Protein 7ZTY (pdb70)

Organism: Chaetomium thermophilum (strain DSM 1495 / CBS 144.50 / IMI 039719) (NCBI:txid759272)

Structure (mmCIF, N/CA/C/O backbone):
data_7ZTY
#
_entry.id   7ZTY
#
_cell.length_a   64.700
_cell.length_b   102.750
_cell.length_c   59.560
_cell.angle_alpha   90.00
_cell.angle_beta   90.00
_cell.angle_gamma   90.00
#
_symmetry.space_group_name_H-M   'P 21 21 2'
#
loop_
_entity.id
_entity.type
_entity.pdbx_description
1 polymer 'CNH domain-containing protein'
2 water water
#
loop_
_atom_site.group_PDB
_atom_site.id
_atom_site.type_symbol
_atom_site.label_atom_id
_atom_site.label_alt_id
_atom_site.label_comp_id
_atom_site.label_asym_id
_atom_site.label_entity_id
_atom_site.label_seq_id
_atom_site.pdbx_PDB_ins_code
_atom_site.Cartn_x
_atom_site.Cartn_y
_atom_site.Cartn_z
_atom_site.occupancy
_atom_site.B_iso_or_equiv
_atom_site.auth_seq_id
_atom_site.auth_comp_id
_atom_site.auth_asym_id
_atom_site.auth_atom_id
_atom_site.pdbx_PDB_model_num
ATOM 9 N N . LEU A 1 4 ? 22.369 54.882 24.623 1.00 61.86 2 LEU A N 1
ATOM 10 C CA . LEU A 1 4 ? 20.921 54.925 24.754 1.00 53.21 2 LEU A CA 1
ATOM 11 C C . LEU A 1 4 ? 20.420 53.561 25.202 1.00 44.43 2 LEU A C 1
ATOM 12 O O . LEU A 1 4 ? 20.948 52.532 24.776 1.00 49.28 2 LEU A O 1
ATOM 17 N N . SER A 1 5 ? 19.402 53.563 26.063 1.00 47.16 3 SER A N 1
ATOM 18 C CA . SER A 1 5 ? 18.739 52.334 26.495 1.00 41.96 3 SER A CA 1
ATOM 19 C C . SER A 1 5 ? 17.464 52.174 25.672 1.00 39.99 3 SER A C 1
ATOM 20 O O . SER A 1 5 ? 16.359 52.495 26.108 1.00 41.98 3 SER A O 1
ATOM 23 N N . ALA A 1 6 ? 17.635 51.668 24.449 1.00 49.39 4 ALA A N 1
ATOM 24 C CA . ALA A 1 6 ? 16.499 51.507 23.548 1.00 42.12 4 ALA A CA 1
ATOM 25 C C . ALA A 1 6 ? 15.638 50.310 23.935 1.00 40.94 4 ALA A C 1
ATOM 26 O O . ALA A 1 6 ? 14.406 50.384 23.876 1.00 37.88 4 ALA A O 1
ATOM 28 N N . PHE A 1 7 ? 16.263 49.203 24.331 1.00 39.89 5 PHE A N 1
ATOM 29 C CA . PHE A 1 7 ? 15.545 47.998 24.717 1.00 46.28 5 PHE A CA 1
ATOM 30 C C . PHE A 1 7 ? 16.100 47.465 26.030 1.00 50.17 5 PHE A C 1
ATOM 31 O O . PHE A 1 7 ? 17.285 47.626 26.334 1.00 50.81 5 PHE A O 1
ATOM 39 N N . THR A 1 8 ? 15.227 46.826 26.804 1.00 37.74 6 THR A N 1
ATOM 40 C CA . THR A 1 8 ? 15.607 46.142 28.032 1.00 45.83 6 THR A CA 1
ATOM 41 C C . THR A 1 8 ? 15.474 44.641 27.822 1.00 57.22 6 THR A C 1
ATOM 42 O O . THR A 1 8 ? 14.451 44.168 27.314 1.00 53.51 6 THR A O 1
ATOM 46 N N . ALA A 1 9 ? 16.505 43.897 28.212 1.00 48.74 7 ALA A N 1
ATOM 47 C CA . ALA A 1 9 ? 16.557 42.455 28.010 1.00 45.14 7 ALA A CA 1
ATOM 48 C C . ALA A 1 9 ? 16.246 41.744 29.321 1.00 52.48 7 ALA A C 1
ATOM 49 O O . ALA A 1 9 ? 16.928 41.968 30.329 1.00 61.56 7 ALA A O 1
ATOM 51 N N . ARG A 1 10 ? 15.219 40.894 29.308 1.00 43.24 8 ARG A N 1
ATOM 52 C CA . ARG A 1 10 ? 14.917 40.035 30.440 1.00 56.85 8 ARG A CA 1
ATOM 53 C C . ARG A 1 10 ? 14.673 38.624 29.926 1.00 58.91 8 ARG A C 1
ATOM 54 O O . ARG A 1 10 ? 13.974 38.441 28.914 1.00 57.78 8 ARG A O 1
ATOM 62 N N . PRO A 1 11 ? 15.247 37.602 30.565 1.00 52.50 9 PRO A N 1
ATOM 63 C CA . PRO A 1 11 ? 15.037 36.225 30.100 1.00 55.60 9 PRO A CA 1
ATOM 64 C C . PRO A 1 11 ? 13.664 35.715 30.519 1.00 50.81 9 PRO A C 1
ATOM 65 O O . PRO A 1 11 ? 13.257 35.865 31.673 1.00 44.43 9 PRO A O 1
ATOM 69 N N . ILE A 1 12 ? 12.946 35.121 29.568 1.00 48.63 10 ILE A N 1
ATOM 70 C CA . ILE A 1 12 ? 11.644 34.533 29.849 1.00 51.24 10 ILE A CA 1
ATOM 71 C C . ILE A 1 12 ? 11.661 33.011 29.785 1.00 52.19 10 ILE A C 1
ATOM 72 O O . ILE A 1 12 ? 10.777 32.375 30.381 1.00 43.80 10 ILE A O 1
ATOM 77 N N . ILE A 1 13 ? 12.624 32.410 29.089 1.00 56.22 11 ILE A N 1
ATOM 78 C CA . ILE A 1 13 ? 12.760 30.963 28.994 1.00 59.64 11 ILE A CA 1
ATOM 79 C C . ILE A 1 13 ? 14.225 30.616 29.206 1.00 52.81 11 ILE A C 1
ATOM 80 O O . ILE A 1 13 ? 15.105 31.225 28.589 1.00 55.43 11 ILE A O 1
ATOM 85 N N . GLU A 1 14 ? 14.486 29.651 30.082 1.00 63.74 12 GLU A N 1
ATOM 86 C CA . GLU A 1 14 ? 15.847 29.225 30.384 1.00 60.51 12 GLU A CA 1
ATOM 87 C C . GLU A 1 14 ? 15.884 27.709 30.471 1.00 55.93 12 GLU A C 1
ATOM 88 O O . GLU A 1 14 ? 15.187 27.117 31.300 1.00 51.67 12 GLU A O 1
ATOM 94 N N . LEU A 1 15 ? 16.688 27.087 29.618 1.00 63.64 13 LEU A N 1
ATOM 95 C CA . LEU A 1 15 ? 17.026 25.684 29.781 1.00 56.62 13 LEU A CA 1
ATOM 96 C C . LEU A 1 15 ? 18.233 25.558 30.704 1.00 50.35 13 LEU A C 1
ATOM 97 O O . LEU A 1 15 ? 18.996 26.506 30.904 1.00 59.79 13 LEU A O 1
ATOM 102 N N . LYS A 1 16 ? 18.390 24.389 31.268 1.00 56.83 14 LYS A N 1
ATOM 103 C CA . LYS A 1 16 ? 19.495 24.237 32.197 1.00 67.11 14 LYS A CA 1
ATOM 104 C C . LYS A 1 16 ? 20.737 23.725 31.472 1.00 70.71 14 LYS A C 1
ATOM 105 O O . LYS A 1 16 ? 20.625 23.072 30.431 1.00 60.68 14 LYS A O 1
ATOM 111 N N . PRO A 1 17 ? 21.934 24.026 31.992 1.00 71.68 15 PRO A N 1
ATOM 112 C CA . PRO A 1 17 ? 23.162 23.737 31.226 1.00 66.81 15 PRO A CA 1
ATOM 113 C C . PRO A 1 17 ? 23.308 22.289 30.788 1.00 69.06 15 PRO A C 1
ATOM 114 O O . PRO A 1 17 ? 23.778 22.030 29.673 1.00 60.23 15 PRO A O 1
ATOM 118 N N . ARG A 1 18 ? 22.916 21.338 31.629 1.00 74.20 16 ARG A N 1
ATOM 119 C CA . ARG A 1 18 ? 23.087 19.924 31.333 1.00 72.22 16 ARG A CA 1
ATOM 120 C C . ARG A 1 18 ? 21.830 19.276 30.775 1.00 78.87 16 ARG A C 1
ATOM 121 O O . ARG A 1 18 ? 21.844 18.074 30.489 1.00 94.16 16 ARG A O 1
ATOM 129 N N . ASP A 1 19 ? 20.747 20.036 30.623 1.00 83.02 17 ASP A N 1
ATOM 130 C CA . ASP A 1 19 ? 19.570 19.538 29.926 1.00 77.68 17 ASP A CA 1
ATOM 131 C C . ASP A 1 19 ? 19.960 19.079 28.529 1.00 76.82 17 ASP A C 1
ATOM 132 O O . ASP A 1 19 ? 20.606 19.814 27.777 1.00 77.53 17 ASP A O 1
ATOM 137 N N . LYS A 1 20 ? 19.569 17.851 28.187 1.00 69.59 18 LYS A N 1
ATOM 138 C CA . LYS A 1 20 ? 19.927 17.289 26.891 1.00 70.17 18 LYS A CA 1
ATOM 139 C C . LYS A 1 20 ? 19.313 18.061 25.727 1.00 68.34 18 LYS A C 1
ATOM 140 O O . LYS A 1 20 ? 19.792 17.934 24.595 1.00 70.40 18 LYS A O 1
ATOM 146 N N . SER A 1 21 ? 18.280 18.864 25.977 1.00 69.13 19 SER A N 1
ATOM 147 C CA . SER A 1 21 ? 17.565 19.554 24.911 1.00 68.79 19 SER A CA 1
ATOM 148 C C . SER A 1 21 ? 18.158 20.934 24.653 1.00 64.48 19 SER A C 1
ATOM 149 O O . SER A 1 21 ? 18.599 21.626 25.573 1.00 57.41 19 SER A O 1
ATOM 152 N N . ARG A 1 22 ? 18.173 21.326 23.381 1.00 64.00 20 ARG A N 1
ATOM 153 C CA . ARG A 1 22 ? 18.624 22.651 22.995 1.00 60.44 20 ARG A CA 1
ATOM 154 C C . ARG A 1 22 ? 17.530 23.315 22.175 1.00 48.44 20 ARG A C 1
ATOM 155 O O . ARG A 1 22 ? 16.722 22.639 21.534 1.00 49.03 20 ARG A O 1
ATOM 163 N N . ILE A 1 23 ? 17.511 24.647 22.201 1.00 60.54 21 ILE A N 1
ATOM 164 C CA . ILE A 1 23 ? 16.568 25.410 21.386 1.00 53.18 21 ILE A CA 1
ATOM 165 C C . ILE A 1 23 ? 17.125 25.570 19.978 1.00 43.85 21 ILE A C 1
ATOM 166 O O . ILE A 1 23 ? 18.310 25.870 19.792 1.00 52.89 21 ILE A O 1
ATOM 171 N N . GLU A 1 24 ? 16.266 25.361 18.979 1.00 49.91 22 GLU A N 1
ATOM 172 C CA . GLU A 1 24 ? 16.604 25.593 17.581 1.00 50.67 22 GLU A CA 1
ATOM 173 C C . GLU A 1 24 ? 15.857 26.769 16.975 1.00 43.63 22 GLU A C 1
ATOM 174 O O . GLU A 1 24 ? 16.419 27.474 16.134 1.00 56.36 22 GLU A O 1
ATOM 180 N N . CYS A 1 25 ? 14.617 27.002 17.397 1.00 55.17 23 CYS A N 1
ATOM 181 C CA . CYS A 1 25 ? 13.819 28.119 16.913 1.00 58.64 23 CYS A CA 1
ATOM 182 C C . CYS A 1 25 ? 12.639 28.311 17.853 1.00 50.77 23 CYS A C 1
ATOM 183 O O . CYS A 1 25 ? 12.212 27.380 18.540 1.00 50.34 23 CYS A O 1
ATOM 186 N N . ILE A 1 26 ? 12.116 29.537 17.874 1.00 45.89 24 ILE A N 1
ATOM 187 C CA . ILE A 1 26 ? 10.944 29.869 18.671 1.00 48.08 24 ILE A CA 1
ATOM 188 C C . ILE A 1 26 ? 9.932 30.590 17.791 1.00 53.09 24 ILE A C 1
ATOM 189 O O . ILE A 1 26 ? 10.229 31.014 16.674 1.00 57.79 24 ILE A O 1
ATOM 194 N N . LEU A 1 27 ? 8.722 30.730 18.323 1.00 55.37 25 LEU A N 1
ATOM 195 C CA . LEU A 1 27 ? 7.675 31.505 17.669 1.00 53.26 25 LEU A CA 1
ATOM 196 C C . LEU A 1 27 ? 6.799 32.124 18.743 1.00 51.29 25 LEU A C 1
ATOM 197 O O . LEU A 1 27 ? 6.266 31.409 19.596 1.00 55.34 25 LEU A O 1
ATOM 202 N N . ALA A 1 28 ? 6.646 33.442 18.698 1.00 59.30 26 ALA A N 1
ATOM 203 C CA . ALA A 1 28 ? 5.855 34.179 19.673 1.00 60.05 26 ALA A CA 1
ATOM 204 C C . ALA A 1 28 ? 4.637 34.773 18.978 1.00 52.58 26 ALA A C 1
ATOM 205 O O . ALA A 1 28 ? 4.778 35.561 18.036 1.00 54.77 26 ALA A O 1
ATOM 207 N N . TYR A 1 29 ? 3.449 34.387 19.437 1.00 46.92 27 TYR A N 1
ATOM 208 C CA . TYR A 1 29 ? 2.200 34.984 18.981 1.00 56.83 27 TYR A CA 1
ATOM 209 C C . TYR A 1 29 ? 1.341 35.267 20.204 1.00 57.93 27 TYR A C 1
ATOM 210 O O . TYR A 1 29 ? 1.015 34.349 20.965 1.00 60.38 27 TYR A O 1
ATOM 219 N N . GLY A 1 30 ? 1.013 36.540 20.413 1.00 55.11 28 GLY A N 1
ATOM 220 C CA . GLY A 1 30 ? 0.201 36.949 21.542 1.00 48.81 28 GLY A CA 1
ATOM 221 C C . GLY A 1 30 ? 0.735 36.513 22.892 1.00 44.55 28 GLY A C 1
ATOM 222 O O . GLY A 1 30 ? 1.866 36.844 23.262 1.00 47.17 28 GLY A O 1
ATOM 223 N N . ASP A 1 31 ? -0.076 35.759 23.637 1.00 45.27 29 ASP A N 1
ATOM 224 C CA . ASP A 1 31 ? 0.328 35.312 24.965 1.00 50.43 29 ASP A CA 1
ATOM 225 C C . ASP A 1 31 ? 1.376 34.210 24.918 1.00 57.19 29 ASP A C 1
ATOM 226 O O . ASP A 1 31 ? 2.040 33.962 25.930 1.00 49.29 29 ASP A O 1
ATOM 231 N N . ARG A 1 32 ? 1.547 33.553 23.776 1.00 49.91 30 ARG A N 1
ATOM 232 C CA . ARG A 1 32 ? 2.221 32.266 23.715 1.00 55.13 30 ARG A CA 1
ATOM 233 C C . ARG A 1 32 ? 3.578 32.368 23.030 1.00 55.17 30 ARG A C 1
ATOM 234 O O . ARG A 1 32 ? 3.794 33.209 22.152 1.00 50.08 30 ARG A O 1
ATOM 242 N N . VAL A 1 33 ? 4.492 31.495 23.451 1.00 59.49 31 VAL A N 1
ATOM 243 C CA . VAL A 1 33 ? 5.785 31.303 22.806 1.00 57.99 31 VAL A CA 1
ATOM 244 C C . VAL A 1 33 ? 5.958 29.814 22.543 1.00 54.13 31 VAL A C 1
ATOM 245 O O . VAL A 1 33 ? 5.858 29.000 23.469 1.00 55.83 31 VAL A O 1
ATOM 249 N N . LEU A 1 34 ? 6.205 29.460 21.286 1.00 54.98 32 LEU A N 1
ATOM 250 C CA . LEU A 1 34 ? 6.358 28.073 20.862 1.00 52.85 32 LEU A CA 1
ATOM 251 C C . LEU A 1 34 ? 7.833 27.798 20.609 1.00 44.60 32 LEU A C 1
ATOM 252 O O . LEU A 1 34 ? 8.447 28.447 19.757 1.00 48.30 32 LEU A O 1
ATOM 257 N N . VAL A 1 35 ? 8.392 26.836 21.338 1.00 45.49 33 VAL A N 1
ATOM 258 C CA . VAL A 1 35 ? 9.821 26.542 21.302 1.00 49.30 33 VAL A CA 1
ATOM 259 C C . VAL A 1 35 ? 10.024 25.203 20.608 1.00 44.20 33 VAL A C 1
ATOM 260 O O . VAL A 1 35 ? 9.524 24.171 21.066 1.00 43.97 33 VAL A O 1
ATOM 264 N N . GLY A 1 36 ? 10.770 25.223 19.498 1.00 43.49 34 GLY A N 1
ATOM 265 C CA . GLY A 1 36 ? 11.168 24.001 18.828 1.00 44.51 34 GLY A CA 1
ATOM 266 C C . GLY A 1 36 ? 12.559 23.595 19.267 1.00 50.94 34 GLY A C 1
ATOM 267 O O . GLY A 1 36 ? 13.476 24.420 19.305 1.00 50.09 34 GLY A O 1
ATOM 268 N N . LEU A 1 37 ? 12.714 22.319 19.601 1.00 54.01 35 LEU A N 1
ATOM 269 C CA . LEU A 1 37 ? 13.954 21.802 20.158 1.00 50.21 35 LEU A CA 1
ATOM 270 C C . LEU A 1 37 ? 14.676 20.919 19.148 1.00 55.13 35 LEU A C 1
ATOM 271 O O . LEU A 1 37 ? 14.145 20.570 18.090 1.00 49.23 35 LEU A O 1
ATOM 276 N N . ASN A 1 38 ? 15.911 20.555 19.500 1.00 55.83 36 ASN A N 1
ATOM 277 C CA . ASN A 1 38 ? 16.715 19.683 18.655 1.00 54.67 36 ASN A CA 1
ATOM 278 C C . ASN A 1 38 ? 16.283 18.226 18.734 1.00 52.55 36 ASN A C 1
ATOM 279 O O . ASN A 1 38 ? 16.668 17.432 17.869 1.00 53.64 36 ASN A O 1
ATOM 284 N N . THR A 1 39 ? 15.500 17.859 19.746 1.00 48.32 37 THR A N 1
ATOM 285 C CA . THR A 1 39 ? 15.021 16.493 19.913 1.00 45.29 37 THR A CA 1
ATOM 286 C C . THR A 1 39 ? 13.711 16.230 19.183 1.00 45.19 37 THR A C 1
ATOM 287 O O . THR A 1 39 ? 13.202 15.106 19.240 1.00 49.98 37 THR A O 1
ATOM 291 N N . GLY A 1 40 ? 13.156 17.231 18.503 1.00 52.79 38 GLY A N 1
ATOM 292 C CA . GLY A 1 40 ? 11.875 17.096 17.847 1.00 57.93 38 GLY A CA 1
ATOM 293 C C . GLY A 1 40 ? 10.686 17.504 18.685 1.00 59.14 38 GLY A C 1
ATOM 294 O O . GLY A 1 40 ? 9.573 17.593 18.151 1.00 56.88 38 GLY A O 1
ATOM 295 N N . SER A 1 41 ? 10.883 17.756 19.974 1.00 62.25 39 SER A N 1
ATOM 296 C CA . SER A 1 41 ? 9.801 18.164 20.851 1.00 60.10 39 SER A CA 1
ATOM 297 C C . SER A 1 41 ? 9.422 19.619 20.591 1.00 64.81 39 SER A C 1
ATOM 298 O O . SER A 1 41 ? 10.205 20.412 20.064 1.00 58.72 39 SER A O 1
ATOM 301 N N . LEU A 1 42 ? 8.195 19.963 20.974 1.00 60.79 40 LEU A N 1
ATOM 302 C CA . LEU A 1 42 ? 7.652 21.305 20.790 1.00 57.09 40 LEU A CA 1
ATOM 303 C C . LEU A 1 42 ? 6.977 21.732 22.086 1.00 59.16 40 LEU A C 1
ATOM 304 O O . LEU A 1 42 ? 5.945 21.171 22.467 1.00 58.44 40 LEU A O 1
ATOM 309 N N . ARG A 1 43 ? 7.559 22.717 22.761 1.00 53.83 41 ARG A N 1
ATOM 310 C CA . ARG A 1 43 ? 7.015 23.257 23.997 1.00 56.99 41 ARG A CA 1
ATOM 311 C C . ARG A 1 43 ? 6.183 24.502 23.717 1.00 46.05 41 ARG A C 1
ATOM 312 O O . ARG A 1 43 ? 6.476 25.277 22.802 1.00 49.69 41 ARG A O 1
ATOM 320 N N . VAL A 1 44 ? 5.139 24.686 24.521 1.00 49.24 42 VAL A N 1
ATOM 321 C CA . VAL A 1 44 ? 4.259 25.846 24.439 1.00 49.85 42 VAL A CA 1
ATOM 322 C C . VAL A 1 44 ? 4.297 26.558 25.783 1.00 47.01 42 VAL A C 1
ATOM 323 O O . VAL A 1 44 ? 4.067 25.935 26.826 1.00 43.07 42 VAL A O 1
ATOM 327 N N . TYR A 1 45 ? 4.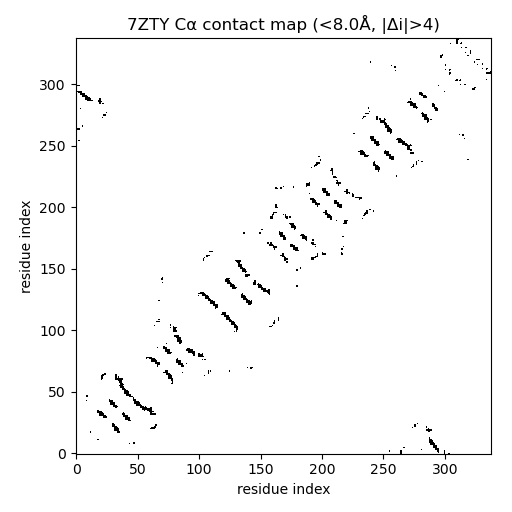591 27.856 25.759 1.00 52.29 43 TYR A N 1
ATOM 328 C CA . TYR A 1 45 ? 4.729 28.654 26.968 1.00 50.03 43 TYR A CA 1
ATOM 329 C C . TYR A 1 45 ? 3.722 29.793 26.966 1.00 50.18 43 TYR A C 1
ATOM 330 O O . TYR A 1 45 ? 3.425 30.371 25.916 1.00 46.62 43 TYR A O 1
ATOM 339 N N . ARG A 1 46 ? 3.205 30.112 28.148 1.00 52.99 44 ARG A N 1
ATOM 340 C CA . ARG A 1 46 ? 2.331 31.260 28.348 1.00 58.13 44 ARG A CA 1
ATOM 341 C C . ARG A 1 46 ? 3.141 32.383 28.979 1.00 58.52 44 ARG A C 1
ATOM 342 O O . ARG A 1 46 ? 3.792 32.178 30.007 1.00 52.20 44 ARG A O 1
ATOM 350 N N . VAL A 1 47 ? 3.111 33.561 28.362 1.00 65.40 45 VAL A N 1
ATOM 351 C CA . VAL A 1 47 ? 3.900 34.699 28.822 1.00 54.31 45 VAL A CA 1
ATOM 352 C C . VAL A 1 47 ? 3.080 35.458 29.859 1.00 53.78 45 VAL A C 1
ATOM 353 O O . VAL A 1 47 ? 2.067 36.082 29.532 1.00 63.33 45 VAL A O 1
ATOM 357 N N . ASN A 1 48 ? 3.524 35.410 31.111 1.00 61.83 46 ASN A N 1
ATOM 358 C CA . ASN A 1 48 ? 2.810 36.020 32.220 1.00 73.12 46 ASN A CA 1
ATOM 359 C C . ASN A 1 48 ? 3.263 37.463 32.437 1.00 73.92 46 ASN A C 1
ATOM 360 O O . ASN A 1 48 ? 4.257 37.926 31.874 1.00 64.78 46 ASN A O 1
ATOM 365 N N . ASP A 1 49 ? 2.510 38.172 33.272 1.00 79.56 47 ASP A N 1
ATOM 366 C CA . ASP A 1 49 ? 2.875 39.516 33.705 1.00 75.60 47 ASP A CA 1
ATOM 367 C C . ASP A 1 49 ? 2.144 39.865 34.997 1.00 75.49 47 ASP A C 1
ATOM 368 O O . ASP A 1 49 ? 1.179 39.199 35.375 1.00 73.87 47 ASP A O 1
ATOM 373 N N . PRO A 1 98 ? 7.728 34.204 34.948 1.00 64.97 96 PRO A N 1
ATOM 374 C CA . PRO A 1 98 ? 7.722 34.890 33.653 1.00 61.99 96 PRO A CA 1
ATOM 375 C C . PRO A 1 98 ? 6.920 34.121 32.613 1.00 65.53 96 PRO A C 1
ATOM 376 O O . PRO A 1 98 ? 6.098 34.699 31.902 1.00 62.30 96 PRO A O 1
ATOM 380 N N . THR A 1 99 ? 7.173 32.816 32.528 1.00 65.00 97 THR A N 1
ATOM 381 C CA . THR A 1 99 ? 6.478 31.945 31.595 1.00 58.53 97 THR A CA 1
ATOM 382 C C . THR A 1 99 ? 6.079 30.659 32.303 1.00 65.98 97 THR A C 1
ATOM 383 O O . THR A 1 99 ? 6.735 30.223 33.252 1.00 73.24 97 THR A O 1
ATOM 387 N N . ASP A 1 100 ? 4.990 30.059 31.830 1.00 63.48 98 ASP A N 1
ATOM 388 C CA . ASP A 1 100 ? 4.484 28.797 32.351 1.00 52.75 98 ASP A CA 1
ATOM 389 C C . ASP A 1 100 ? 4.418 27.784 31.219 1.00 50.77 98 ASP A C 1
ATOM 390 O O . ASP A 1 100 ? 3.881 28.082 30.147 1.00 48.56 98 ASP A O 1
ATOM 395 N N . LEU A 1 101 ? 4.966 26.595 31.456 1.00 51.65 99 LEU A N 1
ATOM 396 C CA . LEU A 1 101 ? 4.945 25.532 30.458 1.00 47.49 99 LEU A CA 1
ATOM 397 C C . LEU A 1 101 ? 3.556 24.907 30.437 1.00 48.16 99 LEU A C 1
ATOM 398 O O . LEU A 1 101 ? 3.137 24.271 31.409 1.00 44.49 99 LEU A O 1
ATOM 403 N N . LEU A 1 102 ? 2.842 25.086 29.327 1.00 47.28 100 LEU A N 1
ATOM 404 C CA . LEU A 1 102 ? 1.475 24.596 29.198 1.00 52.57 100 LEU A CA 1
ATOM 405 C C . LEU A 1 102 ? 1.419 23.179 28.638 1.00 51.82 100 LEU A C 1
ATOM 406 O O . LEU A 1 102 ? 0.693 22.330 29.165 1.00 58.49 100 LEU A O 1
ATOM 411 N N . ARG A 1 103 ? 2.177 22.906 27.579 1.00 49.63 101 ARG A N 1
ATOM 412 C CA . ARG A 1 103 ? 2.055 21.644 26.864 1.00 52.92 101 ARG A CA 1
ATOM 413 C C . ARG A 1 103 ? 3.353 21.349 26.130 1.00 50.98 101 ARG A C 1
ATOM 414 O O . ARG A 1 103 ? 3.875 22.211 25.417 1.00 52.24 101 ARG A O 1
ATOM 422 N N . GLU A 1 104 ? 3.873 20.138 26.313 1.00 51.83 102 GLU A N 1
ATOM 423 C CA . GLU A 1 104 ? 5.044 19.662 25.587 1.00 48.66 102 GLU A CA 1
ATOM 424 C C . GLU A 1 104 ? 4.607 18.553 24.643 1.00 55.45 102 GLU A C 1
ATOM 425 O O . GLU A 1 104 ? 3.982 17.579 25.072 1.00 61.28 102 GLU A O 1
ATOM 431 N N . ILE A 1 105 ? 4.936 18.702 23.367 1.00 60.26 103 ILE A N 1
ATOM 432 C CA . ILE A 1 105 ? 4.600 17.709 22.355 1.00 59.43 103 ILE A CA 1
ATOM 433 C C . ILE A 1 105 ? 5.915 17.043 21.965 1.00 56.65 103 ILE A C 1
ATOM 434 O O . ILE A 1 105 ? 6.656 17.506 21.097 1.00 62.96 103 ILE A O 1
ATOM 439 N N . GLU A 1 106 ? 6.217 15.948 22.643 1.00 67.20 104 GLU A N 1
ATOM 440 C CA . GLU A 1 106 ? 7.346 15.120 22.266 1.00 71.58 104 GLU A CA 1
ATOM 441 C C . GLU A 1 106 ? 6.980 14.287 21.046 1.00 67.90 104 GLU A C 1
ATOM 442 O O . GLU A 1 106 ? 5.822 13.907 20.849 1.00 71.74 104 GLU A O 1
ATOM 448 N N . ARG A 1 107 ? 7.985 14.030 20.211 1.00 63.90 105 ARG A N 1
ATOM 449 C CA . ARG A 1 107 ? 7.802 13.347 18.932 1.00 61.75 105 ARG A CA 1
ATOM 450 C C . ARG A 1 107 ? 6.821 14.092 18.028 1.00 59.37 105 ARG A C 1
ATOM 451 O O . ARG A 1 107 ? 6.099 13.481 17.236 1.00 55.20 105 ARG A O 1
ATOM 459 N N . PHE A 1 108 ? 6.786 15.423 18.154 1.00 62.36 106 PHE A N 1
ATOM 460 C CA . PHE A 1 108 ? 6.063 16.247 17.189 1.00 60.97 106 PHE A CA 1
ATOM 461 C C . PHE A 1 108 ? 6.632 16.058 15.791 1.00 59.86 106 PHE A C 1
ATOM 462 O O . PHE A 1 108 ? 5.891 16.039 14.802 1.00 53.01 106 PHE A O 1
ATOM 470 N N . SER A 1 109 ? 7.952 15.920 15.695 1.00 54.98 107 SER A N 1
ATOM 471 C CA . SER A 1 109 ? 8.655 15.641 14.464 1.00 58.77 107 SER A CA 1
ATOM 472 C C . SER A 1 109 ? 9.814 14.726 14.826 1.00 64.41 107 SER A C 1
ATOM 473 O O . SER A 1 109 ? 10.500 14.962 15.832 1.00 68.35 107 SER A O 1
ATOM 476 N N . PRO A 1 110 ? 10.049 13.679 14.043 1.00 68.06 108 PRO A N 1
ATOM 477 C CA . PRO A 1 110 ? 11.084 12.700 14.409 1.00 56.13 108 PRO A CA 1
ATOM 478 C C . PRO A 1 110 ? 12.504 13.255 14.430 1.00 54.03 108 PRO A C 1
ATOM 479 O O . PRO A 1 110 ? 13.438 12.535 14.795 1.00 68.02 108 PRO A O 1
ATOM 483 N N . ARG A 1 111 ? 12.689 14.519 14.048 1.00 63.55 109 ARG A N 1
ATOM 484 C CA . ARG A 1 111 ? 13.999 15.155 14.086 1.00 58.00 109 ARG A CA 1
ATOM 485 C C . ARG A 1 111 ? 13.837 16.600 14.541 1.00 54.30 109 ARG A C 1
ATOM 486 O O . ARG A 1 111 ? 12.731 17.061 14.837 1.00 52.24 109 ARG A O 1
ATOM 494 N N . ALA A 1 112 ? 14.958 17.319 14.587 1.00 54.53 110 ALA A N 1
ATOM 495 C CA . ALA A 1 112 ? 14.979 18.673 15.127 1.00 55.11 110 ALA A CA 1
ATOM 496 C C . ALA A 1 112 ? 14.049 19.596 14.346 1.00 54.28 110 ALA A C 1
ATOM 497 O O . ALA A 1 112 ? 13.860 19.451 13.135 1.00 54.76 110 ALA A O 1
ATOM 499 N N . ILE A 1 113 ? 13.460 20.552 15.059 1.00 50.79 111 ILE A N 1
ATOM 500 C CA . ILE A 1 113 ? 12.580 21.549 14.459 1.00 59.73 111 ILE A CA 1
ATOM 501 C C . ILE A 1 113 ? 13.434 22.758 14.098 1.00 51.38 111 ILE A C 1
ATOM 502 O O . ILE A 1 113 ? 13.940 23.454 14.980 1.00 48.52 111 ILE A O 1
ATOM 507 N N . GLU A 1 114 ? 13.594 23.016 12.799 1.00 43.42 112 GLU A N 1
ATOM 508 C CA . GLU A 1 114 ? 14.503 24.079 12.387 1.00 54.80 112 GLU A CA 1
ATOM 509 C C . GLU A 1 114 ? 13.827 25.444 12.379 1.00 57.63 112 GLU A C 1
ATOM 510 O O . GLU A 1 114 ? 14.434 26.440 12.787 1.00 48.94 112 GLU A O 1
ATOM 516 N N . GLN A 1 115 ? 12.580 25.516 11.925 1.00 51.71 113 GLN A N 1
ATOM 517 C CA . GLN A 1 115 ? 11.938 26.803 11.709 1.00 50.36 113 GLN A CA 1
ATOM 518 C C . GLN A 1 115 ? 10.441 26.681 11.953 1.00 48.18 113 GLN A C 1
ATOM 519 O O . GLN A 1 115 ? 9.832 25.652 11.641 1.00 50.84 113 GLN A O 1
ATOM 525 N N . LEU A 1 116 ? 9.856 27.741 12.509 1.00 52.11 114 LEU A N 1
ATOM 526 C CA . LEU A 1 116 ? 8.437 27.786 12.831 1.00 54.68 114 LEU A CA 1
ATOM 527 C C . LEU A 1 116 ? 7.826 29.082 12.322 1.00 48.58 114 LEU A C 1
ATOM 528 O O . LEU A 1 116 ? 8.448 30.146 12.394 1.00 60.96 114 LEU A O 1
ATOM 533 N N . ALA A 1 117 ? 6.605 28.979 11.808 1.00 54.65 115 ALA A N 1
ATOM 534 C CA . ALA A 1 117 ? 5.793 30.133 11.452 1.00 64.34 115 ALA A CA 1
ATOM 535 C C . ALA A 1 117 ? 4.333 29.720 11.545 1.00 57.72 115 ALA A C 1
ATOM 536 O O . ALA A 1 117 ? 4.009 28.535 11.658 1.00 59.26 115 ALA A O 1
ATOM 538 N N . ILE A 1 118 ? 3.447 30.713 11.510 1.00 54.39 116 ILE A N 1
ATOM 539 C CA . ILE A 1 118 ? 2.012 30.462 11.508 1.00 52.75 116 ILE A CA 1
ATOM 540 C C . ILE A 1 118 ? 1.329 31.436 10.563 1.00 52.13 116 ILE A C 1
ATOM 541 O O . ILE A 1 118 ? 1.807 32.550 10.328 1.00 61.25 116 ILE A O 1
ATOM 546 N N . ILE A 1 119 ? 0.195 31.002 10.025 1.00 60.06 117 ILE A N 1
ATOM 547 C CA . ILE A 1 119 ? -0.755 31.880 9.357 1.00 61.25 117 ILE A CA 1
ATOM 548 C C . ILE A 1 119 ? -2.039 31.843 10.177 1.00 55.63 117 ILE A C 1
ATOM 549 O O . ILE A 1 119 ? -2.643 30.779 10.360 1.00 53.18 117 ILE A O 1
ATOM 554 N N . LYS A 1 120 ? -2.432 33.000 10.711 1.00 57.33 118 LYS A N 1
ATOM 555 C CA . LYS A 1 120 ? -3.547 33.031 11.651 1.00 62.40 118 LYS A CA 1
ATOM 556 C C . LYS A 1 120 ? -4.890 32.859 10.960 1.00 56.24 118 LYS A C 1
ATOM 557 O O . LYS A 1 120 ? -5.824 32.317 11.562 1.00 59.47 118 LYS A O 1
ATOM 563 N N . GLU A 1 121 ? -5.013 33.317 9.713 1.00 60.37 119 GLU A N 1
ATOM 564 C CA . GLU A 1 121 ? -6.273 33.169 8.995 1.00 63.36 119 GLU A CA 1
ATOM 565 C C . GLU A 1 121 ? -6.645 31.699 8.849 1.00 59.86 119 GLU A C 1
ATOM 566 O O . GLU A 1 121 ? -7.753 31.286 9.208 1.00 51.24 119 GLU A O 1
ATOM 572 N N . ALA A 1 122 ? -5.724 30.891 8.329 1.00 61.99 120 ALA A N 1
ATOM 573 C CA . ALA A 1 122 ? -5.959 29.464 8.157 1.00 59.85 120 ALA A CA 1
ATOM 574 C C . ALA A 1 122 ? -5.737 28.663 9.434 1.00 47.89 120 ALA A C 1
ATOM 575 O O . ALA A 1 122 ? -5.942 27.444 9.417 1.00 63.93 120 ALA A O 1
ATOM 577 N N . ASN A 1 123 ? -5.336 29.311 10.531 1.00 43.57 121 ASN A N 1
ATOM 578 C CA . ASN A 1 123 ? -5.065 28.639 11.804 1.00 49.26 121 ASN A CA 1
ATOM 579 C C . ASN A 1 123 ? -4.058 27.504 11.619 1.00 56.47 121 ASN A C 1
ATOM 580 O O . ASN A 1 123 ? -4.230 26.395 12.130 1.00 46.63 121 ASN A O 1
ATOM 585 N N . THR A 1 124 ? -2.993 27.794 10.878 1.00 54.70 122 THR A N 1
ATOM 586 C CA . THR A 1 124 ? -2.049 26.780 10.430 1.00 42.58 122 THR A CA 1
ATOM 587 C C . THR A 1 124 ? -0.650 27.089 10.943 1.00 53.73 122 THR A C 1
ATOM 588 O O . THR A 1 124 ? -0.211 28.243 10.923 1.00 49.46 122 THR A O 1
ATOM 592 N N . LEU A 1 125 ? 0.046 26.050 11.398 1.00 49.78 123 LEU A N 1
ATOM 593 C CA . LEU A 1 125 ? 1.414 26.149 11.892 1.00 51.28 123 LEU A CA 1
ATOM 594 C C . LEU A 1 125 ? 2.353 25.511 10.876 1.00 49.56 123 LEU A C 1
ATOM 595 O O . LEU A 1 125 ? 2.199 24.332 10.541 1.00 52.49 123 LEU A O 1
ATOM 600 N N . VAL A 1 126 ? 3.320 26.286 10.391 1.00 49.67 124 VAL A N 1
ATOM 601 C CA . VAL A 1 126 ? 4.290 25.815 9.407 1.00 55.60 124 VAL A CA 1
ATOM 602 C C . VAL A 1 126 ? 5.564 25.417 10.138 1.00 54.46 124 VAL A C 1
ATOM 603 O O . VAL A 1 126 ? 6.106 26.201 10.927 1.00 49.83 124 VAL A O 1
ATOM 607 N N . SER A 1 127 ? 6.045 24.201 9.879 1.00 55.77 125 SER A N 1
ATOM 608 C CA . SER A 1 127 ? 7.230 23.678 10.544 1.00 48.70 125 SER A CA 1
ATOM 609 C C . SER A 1 127 ? 8.215 23.154 9.510 1.00 48.04 125 SER A C 1
ATOM 610 O O . SER A 1 127 ? 7.822 22.534 8.517 1.00 42.31 125 SER A O 1
ATOM 613 N N . LEU A 1 128 ? 9.495 23.416 9.746 1.00 55.73 126 LEU A N 1
ATOM 614 C CA . LEU A 1 128 ? 10.576 22.958 8.876 1.00 54.97 126 LEU A CA 1
ATOM 615 C C . LEU A 1 128 ? 11.376 21.911 9.635 1.00 53.58 126 LEU A C 1
ATOM 616 O O . LEU A 1 128 ? 12.162 22.242 10.522 1.00 60.68 126 LEU A O 1
ATOM 621 N N . SER A 1 129 ? 11.169 20.647 9.281 1.00 51.75 127 SER A N 1
ATOM 622 C CA . SER A 1 129 ? 11.797 19.531 9.977 1.00 56.20 127 SER A CA 1
ATOM 623 C C . SER A 1 129 ? 11.886 18.334 9.043 1.00 64.88 127 SER A C 1
ATOM 624 O O . SER A 1 129 ? 11.174 18.254 8.039 1.00 72.98 127 SER A O 1
ATOM 627 N N . ASN A 1 130 ? 12.769 17.393 9.398 1.00 72.87 128 ASN A N 1
ATOM 628 C CA . ASN A 1 130 ? 13.044 16.219 8.565 1.00 75.99 128 ASN A CA 1
ATOM 629 C C . ASN A 1 130 ? 13.409 16.622 7.135 1.00 78.88 128 ASN A C 1
ATOM 630 O O . ASN A 1 130 ? 13.128 15.881 6.172 1.00 77.54 128 ASN A O 1
ATOM 635 N N . TYR A 1 131 ? 14.067 17.778 7.008 1.00 78.21 129 TYR A N 1
ATOM 636 C CA . TYR A 1 131 ? 14.251 18.485 5.735 1.00 80.89 129 TYR A CA 1
ATOM 637 C C . TYR A 1 131 ? 13.056 18.337 4.801 1.00 85.31 129 TYR A C 1
ATOM 638 O O . TYR A 1 131 ? 13.122 17.726 3.741 1.00 77.72 129 TYR A O 1
ATOM 647 N N . CYS A 1 132 ? 11.958 18.917 5.251 1.00 82.88 130 CYS A N 1
ATOM 648 C CA . CYS A 1 132 ? 10.733 19.089 4.489 1.00 67.74 130 CYS A CA 1
ATOM 649 C C . CYS A 1 132 ? 9.908 20.106 5.254 1.00 55.93 130 CYS A C 1
ATOM 650 O O . CYS A 1 132 ? 10.318 20.582 6.313 1.00 50.99 130 CYS A O 1
ATOM 653 N N . VAL A 1 133 ? 8.735 20.421 4.733 1.00 55.85 131 VAL A N 1
ATOM 654 C CA . VAL A 1 133 ? 7.857 21.389 5.373 1.00 55.17 131 VAL A CA 1
ATOM 655 C C . VAL A 1 133 ? 6.529 20.719 5.692 1.00 48.49 131 VAL A C 1
ATOM 656 O O . VAL A 1 133 ? 5.992 19.962 4.876 1.00 60.47 131 VAL A O 1
ATOM 660 N N . SER A 1 134 ? 6.000 20.998 6.885 1.00 50.31 132 SER A N 1
ATOM 661 C CA . SER A 1 134 ? 4.761 20.393 7.351 1.00 50.86 132 SER A CA 1
ATOM 662 C C . SER A 1 134 ? 3.790 21.467 7.821 1.00 55.17 132 SER A C 1
ATOM 663 O O . SER A 1 134 ? 4.189 22.494 8.376 1.00 51.58 132 SER A O 1
ATOM 666 N N . LEU A 1 135 ? 2.504 21.208 7.596 1.00 57.68 133 LEU A N 1
ATOM 667 C CA . LEU A 1 135 ? 1.420 22.086 8.021 1.00 49.10 133 LEU A CA 1
ATOM 668 C C . LEU A 1 135 ? 0.609 21.374 9.096 1.00 50.42 133 LEU A C 1
ATOM 669 O O . LEU A 1 135 ? 0.036 20.309 8.842 1.00 51.96 133 LEU A O 1
ATOM 674 N N . HIS A 1 136 ? 0.565 21.957 10.292 1.00 53.18 134 HIS A N 1
ATOM 675 C CA . HIS A 1 136 ? -0.169 21.396 11.416 1.00 52.67 134 HIS A CA 1
ATOM 676 C C . HIS A 1 136 ? -1.284 22.342 11.839 1.00 54.64 134 HIS A C 1
ATOM 677 O O . HIS A 1 136 ? -1.275 23.533 11.518 1.00 52.62 134 HIS A O 1
ATOM 684 N N . ASP A 1 137 ? -2.253 21.792 12.566 1.00 53.66 135 ASP A N 1
ATOM 685 C CA . ASP A 1 137 ? -3.260 22.623 13.208 1.00 56.17 135 ASP A CA 1
ATOM 686 C C . ASP A 1 137 ? -2.614 23.388 14.355 1.00 50.78 135 ASP A C 1
ATOM 687 O O . ASP A 1 137 ? -1.872 22.813 15.154 1.00 48.30 135 ASP A O 1
ATOM 692 N N . LEU A 1 138 ? -2.878 24.691 14.430 1.00 52.17 136 LEU A N 1
ATOM 693 C CA . LEU A 1 138 ? -2.191 25.516 15.417 1.00 54.38 136 LEU A CA 1
ATOM 694 C C . LEU A 1 138 ? -2.589 25.175 16.849 1.00 55.64 136 LEU A C 1
ATOM 695 O O . LEU A 1 138 ? -1.807 25.426 17.772 1.00 51.02 136 LEU A O 1
ATOM 700 N N . HIS A 1 139 ? -3.766 24.586 17.057 1.00 57.96 137 HIS A N 1
ATOM 701 C CA . HIS A 1 139 ? -4.305 24.405 18.398 1.00 61.05 137 HIS A CA 1
ATOM 702 C C . HIS A 1 139 ? -4.340 22.960 18.868 1.00 58.96 137 HIS A C 1
ATOM 703 O O . HIS A 1 139 ? -4.166 22.713 20.063 1.00 59.97 137 HIS A O 1
ATOM 710 N N . THR A 1 140 ? -4.563 22.002 17.970 1.00 63.62 138 THR A N 1
ATOM 711 C CA . THR A 1 140 ? -4.458 20.589 18.309 1.00 58.32 138 THR A CA 1
ATOM 712 C C . THR A 1 140 ? -3.134 19.977 17.875 1.00 55.31 138 THR A C 1
ATOM 713 O O . THR A 1 140 ? -2.791 18.886 18.345 1.00 52.21 138 THR A O 1
ATOM 717 N N . PHE A 1 141 ? -2.395 20.646 16.990 1.00 61.15 139 PHE A N 1
ATOM 718 C CA . PHE A 1 141 ? -1.086 20.207 16.508 1.00 58.11 139 PHE A CA 1
ATOM 719 C C . PHE A 1 141 ? -1.149 18.871 15.780 1.00 61.63 139 PHE A C 1
ATOM 720 O O . PHE A 1 141 ? -0.121 18.208 15.601 1.00 59.87 139 PHE A O 1
ATOM 728 N N . GLU A 1 142 ? -2.344 18.464 15.357 1.00 64.50 140 GLU A N 1
ATOM 729 C CA . GLU A 1 142 ? -2.481 17.322 14.469 1.00 59.06 140 GLU A CA 1
ATOM 730 C C . GLU A 1 142 ? -2.109 17.738 13.047 1.00 60.52 140 GLU A C 1
ATOM 731 O O . GLU A 1 142 ? -2.415 18.858 12.630 1.00 55.63 140 GLU A O 1
ATOM 737 N N . PRO A 1 143 ? -1.443 16.869 12.288 1.00 62.00 141 PRO A N 1
ATOM 738 C CA . PRO A 1 143 ? -0.923 17.286 10.979 1.00 64.54 141 PRO A CA 1
ATOM 739 C C . PRO A 1 143 ? -2.041 17.507 9.969 1.00 57.53 141 PRO A C 1
ATOM 740 O O . PRO A 1 143 ? -2.952 16.687 9.836 1.00 61.08 141 PRO A O 1
ATOM 744 N N . ILE A 1 144 ? -1.964 18.631 9.262 1.00 60.72 142 ILE A N 1
ATOM 745 C CA . ILE A 1 144 ? -2.833 18.882 8.115 1.00 66.32 142 ILE A CA 1
ATOM 746 C C . ILE A 1 144 ? -2.229 18.312 6.840 1.00 65.66 142 ILE A C 1
ATOM 747 O O . ILE A 1 144 ? -2.912 17.651 6.053 1.00 63.87 142 ILE A O 1
ATOM 752 N N . ALA A 1 145 ? -0.935 18.557 6.627 1.00 64.14 143 ALA A N 1
ATOM 753 C CA . ALA A 1 145 ? -0.221 18.025 5.468 1.00 63.06 143 ALA A CA 1
ATOM 754 C C . ALA A 1 145 ? 1.250 17.913 5.858 1.00 57.58 143 ALA A C 1
ATOM 755 O O . ALA A 1 145 ? 1.981 18.908 5.8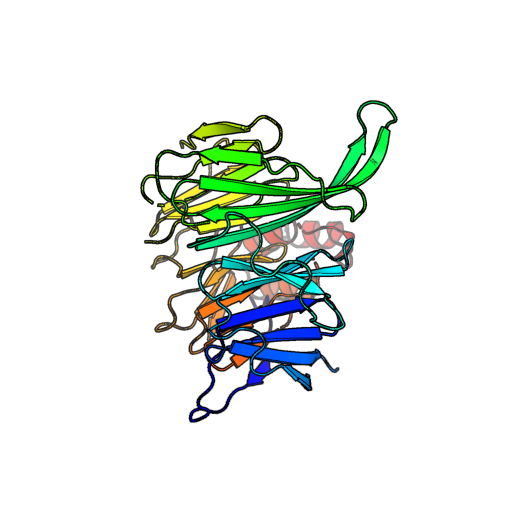23 1.00 60.22 143 ALA A O 1
ATOM 757 N N . SER A 1 146 ? 1.670 16.710 6.232 1.00 64.25 144 SER A N 1
ATOM 758 C CA . SER A 1 146 ? 3.049 16.447 6.641 1.00 58.15 144 SER A CA 1
ATOM 759 C C . SER A 1 146 ? 3.542 15.196 5.929 1.00 55.56 144 SER A C 1
ATOM 760 O O . SER A 1 146 ? 3.076 14.083 6.250 1.00 69.63 144 SER A O 1
ATOM 763 N N . PRO A 1 147 ? 4.473 15.315 4.971 1.00 54.15 145 PRO A N 1
ATOM 764 C CA . PRO A 1 147 ? 5.078 16.578 4.535 1.00 56.75 145 PRO A CA 1
ATOM 765 C C . PRO A 1 147 ? 4.254 17.330 3.494 1.00 59.80 145 PRO A C 1
ATOM 766 O O . PRO A 1 147 ? 3.372 16.751 2.856 1.00 63.50 145 PRO A O 1
ATOM 770 N N . LEU A 1 148 ? 4.541 18.615 3.334 1.00 55.80 146 LEU A N 1
ATOM 771 C CA . LEU A 1 148 ? 3.931 19.380 2.257 1.00 49.36 146 LEU A CA 1
ATOM 772 C C . LEU A 1 148 ? 4.543 18.931 0.937 1.00 51.46 146 LEU A C 1
ATOM 773 O O . LEU A 1 148 ? 5.762 18.736 0.865 1.00 47.85 146 LEU A O 1
ATOM 778 N N . PRO A 1 149 ? 3.746 18.733 -0.111 1.00 54.59 147 PRO A N 1
ATOM 779 C CA . PRO A 1 149 ? 4.289 18.183 -1.359 1.00 61.59 147 PRO A CA 1
ATOM 780 C C . PRO A 1 149 ? 5.418 19.033 -1.927 1.00 50.38 147 PRO A C 1
ATOM 781 O O . PRO A 1 149 ? 5.399 20.265 -1.851 1.00 53.06 147 PRO A O 1
ATOM 785 N N . ARG A 1 150 ? 6.424 18.350 -2.478 1.00 53.80 148 ARG A N 1
ATOM 786 C CA . ARG A 1 150 ? 7.555 18.933 -3.198 1.00 52.21 148 ARG A CA 1
ATOM 787 C C . ARG A 1 150 ? 8.483 19.751 -2.307 1.00 53.89 148 ARG A C 1
ATOM 788 O O . ARG A 1 150 ? 9.340 20.477 -2.824 1.00 50.17 148 ARG A O 1
ATOM 796 N N . THR A 1 151 ? 8.358 19.644 -0.984 1.00 53.81 149 THR A N 1
ATOM 797 C CA . THR A 1 151 ? 9.187 20.406 -0.059 1.00 52.86 149 THR A CA 1
ATOM 798 C C . THR A 1 151 ? 10.388 19.613 0.447 1.00 56.01 149 THR A C 1
ATOM 799 O O . THR A 1 151 ? 10.974 19.976 1.471 1.00 62.45 149 THR A O 1
ATOM 803 N N . LYS A 1 152 ? 10.777 18.552 -0.256 1.00 59.68 150 LYS A N 1
ATOM 804 C CA . LYS A 1 152 ? 11.819 17.654 0.227 1.00 64.71 150 LYS A CA 1
ATOM 805 C C . LYS A 1 152 ? 13.200 18.264 0.019 1.00 63.79 150 LYS A C 1
ATOM 806 O O . LYS A 1 152 ? 13.532 18.705 -1.085 1.00 59.32 150 LYS A O 1
ATOM 812 N N . ASN A 1 153 ? 14.006 18.265 1.089 1.00 63.33 151 ASN A N 1
ATOM 813 C CA . ASN A 1 153 ? 15.321 18.919 1.130 1.00 62.49 151 ASN A CA 1
ATOM 814 C C . ASN A 1 153 ? 15.189 20.441 1.067 1.00 63.26 151 ASN A C 1
ATOM 815 O O . ASN A 1 153 ? 15.965 21.118 0.393 1.00 55.89 151 ASN A O 1
ATOM 820 N N . ALA A 1 154 ? 14.211 20.981 1.788 1.00 70.65 152 ALA A N 1
ATOM 821 C CA . ALA A 1 154 ? 13.990 22.420 1.819 1.00 60.05 152 ALA A CA 1
ATOM 822 C C . ALA A 1 154 ? 14.969 23.098 2.769 1.00 66.93 152 ALA A C 1
ATOM 823 O O . ALA A 1 154 ? 15.237 22.602 3.867 1.00 63.72 152 ALA A O 1
ATOM 825 N N . SER A 1 155 ? 15.498 24.246 2.338 1.00 63.13 153 SER A N 1
ATOM 826 C CA . SER A 1 155 ? 16.432 25.002 3.165 1.00 51.89 153 SER A CA 1
ATOM 827 C C . SER A 1 155 ? 15.720 25.899 4.169 1.00 55.87 153 SER A C 1
ATOM 828 O O . SER A 1 155 ? 16.213 26.083 5.286 1.00 57.36 153 SER A O 1
ATOM 831 N N . GLY A 1 156 ? 14.580 26.466 3.794 1.00 53.26 154 GLY A N 1
ATOM 832 C CA . GLY A 1 156 ? 13.850 27.342 4.691 1.00 49.37 154 GLY A CA 1
ATOM 833 C C . GLY A 1 156 ? 12.580 27.825 4.029 1.00 52.35 154 GLY A C 1
ATOM 834 O O . GLY A 1 156 ? 12.233 27.410 2.918 1.00 51.87 154 GLY A O 1
ATOM 835 N N . PHE A 1 157 ? 11.883 28.714 4.732 1.00 47.41 155 PHE A N 1
ATOM 836 C CA . PHE A 1 157 ? 10.665 29.294 4.190 1.00 52.06 155 PHE A CA 1
ATOM 837 C C . PHE A 1 157 ? 10.471 30.700 4.741 1.00 56.13 155 PHE A C 1
ATOM 838 O O . PHE A 1 157 ? 11.096 31.099 5.727 1.00 56.25 155 PHE A O 1
ATOM 846 N N . ALA A 1 158 ? 9.585 31.446 4.083 1.00 58.50 156 ALA A N 1
ATOM 847 C CA . ALA A 1 158 ? 9.223 32.797 4.487 1.00 54.49 156 ALA A CA 1
ATOM 848 C C . ALA A 1 158 ? 7.726 32.983 4.295 1.00 47.55 156 ALA A C 1
ATOM 849 O O . ALA A 1 158 ? 7.165 32.553 3.282 1.00 49.92 156 ALA A O 1
ATOM 851 N N . VAL A 1 159 ? 7.083 33.625 5.268 1.00 47.03 157 VAL A N 1
ATOM 852 C CA . VAL A 1 159 ? 5.632 33.763 5.302 1.00 52.88 157 VAL A CA 1
ATOM 853 C C . VAL A 1 159 ? 5.270 35.240 5.381 1.00 55.62 157 VAL A C 1
ATOM 854 O O . VAL A 1 159 ? 5.942 36.018 6.068 1.00 48.03 157 VAL A O 1
ATOM 858 N N . THR A 1 160 ? 4.212 35.623 4.667 1.00 59.82 158 THR A N 1
ATOM 859 C CA . THR A 1 160 ? 3.638 36.956 4.779 1.00 62.12 158 THR A CA 1
ATOM 860 C C . THR A 1 160 ? 2.133 36.856 4.577 1.00 60.44 158 THR A C 1
ATOM 861 O O . THR A 1 160 ? 1.622 35.875 4.031 1.00 57.58 158 THR A O 1
ATOM 865 N N . SER A 1 161 ? 1.426 37.888 5.034 1.00 59.81 159 SER A N 1
ATOM 866 C CA . SER A 1 161 ? -0.026 37.955 4.905 1.00 66.73 159 SER A CA 1
ATOM 867 C C . SER A 1 161 ? -0.433 39.419 4.911 1.00 61.13 159 SER A C 1
ATOM 868 O O . SER A 1 161 ? -0.123 40.141 5.863 1.00 58.18 159 SER A O 1
ATOM 871 N N . ASN A 1 162 ? -1.124 39.856 3.860 1.00 63.24 160 ASN A N 1
ATOM 872 C CA . ASN A 1 162 ? -1.422 41.268 3.681 1.00 52.74 160 ASN A CA 1
ATOM 873 C C . ASN A 1 162 ? -2.839 41.451 3.157 1.00 55.69 160 ASN A C 1
ATOM 874 O O . ASN A 1 162 ? -3.477 40.514 2.672 1.00 62.18 160 ASN A O 1
ATOM 879 N N . ILE A 1 163 ? -3.316 42.687 3.262 1.00 60.26 161 ILE A N 1
ATOM 880 C CA . ILE A 1 163 ? -4.632 43.074 2.769 1.00 55.55 161 ILE A CA 1
ATOM 881 C C . ILE A 1 163 ? -4.472 43.605 1.351 1.00 54.76 161 ILE A C 1
ATOM 882 O O . ILE A 1 163 ? -3.764 44.592 1.124 1.00 62.29 161 ILE A O 1
ATOM 887 N N . VAL A 1 164 ? -5.118 42.943 0.393 1.00 50.51 162 VAL A N 1
ATOM 888 C CA . VAL A 1 164 ? -5.058 43.333 -1.009 1.00 57.77 162 VAL A CA 1
ATOM 889 C C . VAL A 1 164 ? -6.477 43.463 -1.540 1.00 56.99 162 VAL A C 1
ATOM 890 O O . VAL A 1 164 ? -7.386 42.738 -1.123 1.00 58.41 162 VAL A O 1
ATOM 894 N N . LYS A 1 165 ? -6.665 44.396 -2.471 1.00 56.42 163 LYS A N 1
ATOM 895 C CA . LYS A 1 165 ? -7.973 44.647 -3.058 1.00 64.55 163 LYS A CA 1
ATOM 896 C C . LYS A 1 165 ? -8.134 43.878 -4.363 1.00 72.05 163 LYS A C 1
ATOM 897 O O . LYS A 1 165 ? -7.226 43.849 -5.201 1.00 63.45 163 LYS A O 1
ATOM 903 N N . ASP A 1 166 ? -9.295 43.256 -4.524 1.00 76.37 164 ASP A N 1
ATOM 904 C CA . ASP A 1 166 ? -9.615 42.560 -5.764 1.00 78.24 164 ASP A CA 1
ATOM 905 C C . ASP A 1 166 ? -9.716 43.570 -6.904 1.00 80.12 164 ASP A C 1
ATOM 906 O O . ASP A 1 166 ? -10.462 44.549 -6.790 1.00 70.63 164 ASP A O 1
ATOM 911 N N . PRO A 1 167 ? -8.974 43.384 -8.000 1.00 78.27 165 PRO A N 1
ATOM 912 C CA . PRO A 1 167 ? -9.039 44.360 -9.104 1.00 80.88 165 PRO A CA 1
ATOM 913 C C . PRO A 1 167 ? -10.438 44.593 -9.652 1.00 87.60 165 PRO A C 1
ATOM 914 O O . PRO A 1 167 ? -10.753 45.722 -10.049 1.00 92.17 165 PRO A O 1
ATOM 918 N N . ALA A 1 168 ? -11.292 43.568 -9.681 1.00 86.74 166 ALA A N 1
ATOM 919 C CA . ALA A 1 168 ? -12.602 43.713 -10.307 1.00 87.11 166 ALA A CA 1
ATOM 920 C C . ALA A 1 168 ? -13.604 44.392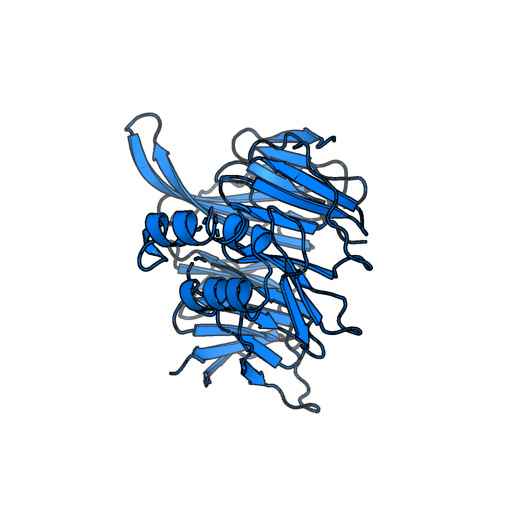 -9.379 1.00 95.33 166 ALA A C 1
ATOM 921 O O . ALA A 1 168 ? -14.307 45.322 -9.788 1.00 97.32 166 ALA A O 1
ATOM 923 N N . THR A 1 169 ? -13.687 43.939 -8.128 1.00 88.72 167 THR A N 1
ATOM 924 C CA . THR A 1 169 ? -14.698 44.436 -7.204 1.00 80.45 167 THR A CA 1
ATOM 925 C C . THR A 1 169 ? -14.170 45.467 -6.216 1.00 87.87 167 THR A C 1
ATOM 926 O O . THR A 1 169 ? -14.970 46.220 -5.649 1.00 88.97 167 THR A O 1
ATOM 930 N N . GLY A 1 170 ? -12.861 45.519 -5.993 1.00 89.72 168 GLY A N 1
ATOM 931 C CA . GLY A 1 170 ? -12.298 46.480 -5.060 1.00 86.88 168 GLY A CA 1
ATOM 932 C C . GLY A 1 170 ? -12.665 46.231 -3.612 1.00 84.01 168 GLY A C 1
ATOM 933 O O . GLY A 1 170 ? -12.969 47.184 -2.882 1.00 80.95 168 GLY A O 1
ATOM 934 N N . ILE A 1 171 ? -12.643 44.980 -3.180 1.00 81.55 169 ILE A N 1
ATOM 935 C CA . ILE A 1 171 ? -13.002 44.592 -1.817 1.00 83.25 169 ILE A CA 1
ATOM 936 C C . ILE A 1 171 ? -11.742 44.108 -1.116 1.00 83.38 169 ILE A C 1
ATOM 937 O O . ILE A 1 171 ? -11.004 43.295 -1.685 1.00 74.08 169 ILE A O 1
ATOM 942 N N . PRO A 1 172 ? -11.450 44.581 0.097 1.00 78.55 170 PRO A N 1
ATOM 943 C CA . PRO A 1 172 ? -10.242 44.124 0.798 1.00 73.42 170 PRO A CA 1
ATOM 944 C C . PRO A 1 172 ? -10.318 42.639 1.123 1.00 73.83 170 PRO A C 1
ATOM 945 O O . PRO A 1 172 ? -11.273 42.172 1.748 1.00 68.46 170 PRO A O 1
ATOM 949 N N . GLU A 1 173 ? -9.300 41.899 0.690 1.00 80.21 171 GLU A N 1
ATOM 950 C CA . GLU A 1 173 ? -9.194 40.471 0.949 1.00 74.62 171 GLU A CA 1
ATOM 951 C C . GLU A 1 173 ? -7.833 40.169 1.557 1.00 69.31 171 GLU A C 1
ATOM 952 O O . GLU A 1 173 ? -6.826 40.774 1.176 1.00 58.94 171 GLU A O 1
ATOM 958 N N . ILE A 1 174 ? -7.806 39.237 2.505 1.00 77.75 172 ILE A N 1
ATOM 959 C CA . ILE A 1 174 ? -6.565 38.832 3.156 1.00 75.41 172 ILE A CA 1
ATOM 960 C C . ILE A 1 174 ? -5.922 37.731 2.324 1.00 66.43 172 ILE A C 1
ATOM 961 O O . ILE A 1 174 ? -6.505 36.657 2.139 1.00 58.25 172 ILE A O 1
ATOM 966 N N . ILE A 1 175 ? -4.719 37.997 1.825 1.00 62.86 173 ILE A N 1
ATOM 967 C CA . ILE A 1 175 ? -3.970 37.054 1.004 1.00 62.10 173 ILE A CA 1
ATOM 968 C C . ILE A 1 175 ? -2.724 36.637 1.769 1.00 47.63 173 ILE A C 1
ATOM 969 O O . ILE A 1 175 ? -2.030 37.478 2.352 1.00 53.77 173 ILE A O 1
ATOM 974 N N . SER A 1 176 ? -2.442 35.339 1.769 1.00 49.86 174 SER A N 1
ATOM 975 C CA . SER A 1 176 ? -1.325 34.784 2.515 1.00 51.97 174 SER A CA 1
ATOM 976 C C . SER A 1 176 ? -0.354 34.125 1.547 1.00 49.28 174 SER A C 1
ATOM 977 O O . SER A 1 176 ? -0.769 33.524 0.553 1.00 48.15 174 SER A O 1
ATOM 980 N N . ARG A 1 177 ? 0.940 34.258 1.828 1.00 55.69 175 ARG A N 1
ATOM 981 C CA . ARG A 1 177 ? 1.987 33.723 0.967 1.00 48.99 175 ARG A CA 1
ATOM 982 C C . ARG A 1 177 ? 2.976 32.933 1.811 1.00 47.17 175 ARG A C 1
ATOM 983 O O . ARG A 1 177 ? 3.488 33.443 2.812 1.00 45.60 175 ARG A O 1
ATOM 991 N N . LEU A 1 178 ? 3.233 31.690 1.411 1.00 53.30 176 LEU A N 1
ATOM 992 C CA . LEU A 1 178 ? 4.278 30.862 2.001 1.00 51.58 176 LEU A CA 1
ATOM 993 C C . LEU A 1 178 ? 5.230 30.445 0.891 1.00 46.87 176 LEU A C 1
ATOM 994 O O . LEU A 1 178 ? 4.807 29.837 -0.098 1.00 49.28 176 LEU A O 1
ATOM 999 N N . ALA A 1 179 ? 6.510 30.767 1.056 1.00 51.56 177 ALA A N 1
ATOM 1000 C CA . ALA A 1 179 ? 7.517 30.546 0.026 1.00 58.39 177 ALA A CA 1
ATOM 1001 C C . ALA A 1 179 ? 8.636 29.690 0.600 1.00 47.44 177 ALA A C 1
ATOM 1002 O O . ALA A 1 179 ? 9.268 30.074 1.588 1.00 51.24 177 ALA A O 1
ATOM 1004 N N . VAL A 1 180 ? 8.884 28.538 -0.023 1.00 45.98 178 VAL A N 1
ATOM 1005 C CA . VAL A 1 180 ? 9.833 27.547 0.468 1.00 46.06 178 VAL A CA 1
ATOM 1006 C C . VAL A 1 180 ? 10.993 27.437 -0.514 1.00 41.98 178 VAL A C 1
ATOM 1007 O O . VAL A 1 180 ? 10.784 27.405 -1.732 1.00 37.59 178 VAL A O 1
ATOM 1011 N N . SER A 1 181 ? 12.214 27.371 0.018 1.00 50.07 179 SER A N 1
ATOM 1012 C CA . SER A 1 181 ? 13.423 27.258 -0.789 1.00 48.56 179 SER A CA 1
ATOM 1013 C C . SER A 1 181 ? 13.873 25.803 -0.828 1.00 53.23 179 SER A C 1
ATOM 1014 O O . SER A 1 181 ? 14.244 25.236 0.205 1.00 50.45 179 SER A O 1
ATOM 1017 N N . VAL A 1 182 ? 13.852 25.210 -2.018 1.00 50.34 180 VAL A N 1
ATOM 1018 C CA . VAL A 1 182 ? 14.278 23.830 -2.230 1.00 62.16 180 VAL A CA 1
ATOM 1019 C C . VAL A 1 182 ? 15.356 23.865 -3.307 1.00 60.73 180 VAL A C 1
ATOM 1020 O O . VAL A 1 182 ? 15.046 23.958 -4.501 1.00 65.75 180 VAL A O 1
ATOM 1024 N N . LYS A 1 183 ? 16.619 23.780 -2.891 1.00 54.54 181 LYS A N 1
ATOM 1025 C CA . LYS A 1 183 ? 17.780 23.891 -3.788 1.00 61.77 181 LYS A CA 1
ATOM 1026 C C . LYS A 1 183 ? 17.686 25.253 -4.472 1.00 62.05 181 LYS A C 1
ATOM 1027 O O . LYS A 1 183 ? 17.556 26.274 -3.777 1.00 51.85 181 LYS A O 1
ATOM 1033 N N . ARG A 1 184 ? 17.737 25.323 -5.802 1.00 66.76 182 ARG A N 1
ATOM 1034 C CA . ARG A 1 184 ? 17.589 26.570 -6.536 1.00 62.39 182 ARG A CA 1
ATOM 1035 C C . ARG A 1 184 ? 16.137 26.863 -6.903 1.00 60.32 182 ARG A C 1
ATOM 1036 O O . ARG A 1 184 ? 15.884 27.714 -7.763 1.00 56.54 182 ARG A O 1
ATOM 1044 N N . ARG A 1 185 ? 15.184 26.183 -6.275 1.00 59.43 183 ARG A N 1
ATOM 1045 C CA . ARG A 1 185 ? 13.773 26.332 -6.598 1.00 54.89 183 ARG A CA 1
ATOM 1046 C C . ARG A 1 185 ? 13.042 27.075 -5.489 1.00 47.09 183 ARG A C 1
ATOM 1047 O O . ARG A 1 185 ? 13.368 26.947 -4.306 1.00 49.77 183 ARG A O 1
ATOM 1055 N N . LEU A 1 186 ? 12.041 27.853 -5.894 1.00 55.91 184 LEU A N 1
ATOM 1056 C CA . LEU A 1 186 ? 11.221 28.655 -4.992 1.00 53.99 184 LEU A CA 1
ATOM 1057 C C . LEU A 1 186 ? 9.767 28.247 -5.189 1.00 54.77 184 LEU A C 1
ATOM 1058 O O . LEU A 1 186 ? 9.191 28.479 -6.257 1.00 52.35 184 LEU A O 1
ATOM 1063 N N . LEU A 1 187 ? 9.177 27.636 -4.167 1.00 54.90 185 LEU A N 1
ATOM 1064 C CA . LEU A 1 187 ? 7.801 27.163 -4.225 1.00 59.34 185 LEU A CA 1
ATOM 1065 C C . LEU A 1 187 ? 6.891 28.103 -3.447 1.00 53.27 185 LEU A C 1
ATOM 1066 O O . LEU A 1 187 ? 7.217 28.517 -2.332 1.00 50.99 185 LEU A O 1
ATOM 1071 N N . LEU A 1 188 ? 5.739 28.423 -4.037 1.00 56.21 186 LEU A N 1
ATOM 1072 C CA . LEU A 1 188 ? 4.855 29.465 -3.526 1.00 59.01 186 LEU A CA 1
ATOM 1073 C C . LEU A 1 188 ? 3.458 28.898 -3.313 1.00 57.83 186 LEU A C 1
ATOM 1074 O O . LEU A 1 188 ? 2.798 28.495 -4.276 1.00 61.59 186 LEU A O 1
ATOM 1079 N N . TRP A 1 189 ? 3.013 28.868 -2.059 1.00 60.55 187 TRP A N 1
ATOM 1080 C CA . TRP A 1 189 ? 1.629 28.576 -1.711 1.00 63.62 187 TRP A CA 1
ATOM 1081 C C . TRP A 1 189 ? 0.929 29.867 -1.311 1.00 52.48 187 TRP A C 1
ATOM 1082 O O . TRP A 1 189 ? 1.556 30.795 -0.792 1.00 45.09 187 TRP A O 1
ATOM 1093 N N . SER A 1 190 ? -0.380 29.925 -1.552 1.00 59.14 188 SER A N 1
ATOM 1094 C CA . SER A 1 190 ? -1.147 31.115 -1.213 1.00 50.43 188 SER A CA 1
ATOM 1095 C C . SER A 1 190 ? -2.500 30.728 -0.638 1.00 56.15 188 SER A C 1
ATOM 1096 O O . SER A 1 190 ? -3.128 29.766 -1.091 1.00 57.16 188 SER A O 1
ATOM 1099 N N . TRP A 1 191 ? -2.940 31.485 0.364 1.00 64.03 189 TRP A N 1
ATOM 1100 C CA . TRP A 1 191 ? -4.257 31.333 0.968 1.00 58.72 189 TRP A CA 1
ATOM 1101 C C . TRP A 1 191 ? -5.118 32.531 0.599 1.00 59.20 189 TRP A C 1
ATOM 1102 O O . TRP A 1 191 ? -4.704 33.680 0.786 1.00 50.82 189 TRP A O 1
ATOM 1113 N N . HIS A 1 192 ? -6.310 32.262 0.078 1.00 70.78 190 HIS A N 1
ATOM 1114 C CA . HIS A 1 192 ? -7.291 33.295 -0.236 1.00 70.13 190 HIS A CA 1
ATOM 1115 C C . HIS A 1 192 ? -8.437 33.160 0.760 1.00 73.83 190 HIS A C 1
ATOM 1116 O O . HIS A 1 192 ? -9.208 32.195 0.698 1.00 81.09 190 HIS A O 1
ATOM 1123 N N . GLU A 1 193 ? -8.541 34.125 1.676 1.00 70.36 191 GLU A N 1
ATOM 1124 C CA . GLU A 1 193 ? -9.521 34.084 2.762 1.00 74.44 191 GLU A CA 1
ATOM 1125 C C . GLU A 1 193 ? -9.356 32.811 3.589 1.00 74.51 191 GLU A C 1
ATOM 1126 O O . GLU A 1 193 ? -10.321 32.098 3.876 1.00 82.37 191 GLU A O 1
ATOM 1132 N N . SER A 1 194 ? -8.108 32.524 3.962 1.00 75.68 192 SER A N 1
ATOM 1133 C CA . SER A 1 194 ? -7.705 31.351 4.734 1.00 78.87 192 SER A CA 1
ATOM 1134 C C . SER A 1 194 ? -7.933 30.041 3.993 1.00 66.52 192 SER A C 1
ATOM 1135 O O . SER A 1 194 ? -7.870 28.972 4.613 1.00 55.78 192 SER A O 1
ATOM 1138 N N . GLU A 1 195 ? -8.195 30.085 2.691 1.00 69.24 193 GLU A N 1
ATOM 1139 C CA . GLU A 1 195 ? -8.401 28.885 1.891 1.00 79.30 193 GLU A CA 1
ATOM 1140 C C . GLU A 1 195 ? -7.190 28.685 0.989 1.00 76.52 193 GLU A C 1
ATOM 1141 O O . GLU A 1 195 ? -6.917 29.517 0.116 1.00 77.84 193 GLU A O 1
ATOM 1147 N N . LEU A 1 196 ? -6.471 27.586 1.205 1.00 61.08 194 LEU A N 1
ATOM 1148 C CA . LEU A 1 196 ? -5.277 27.293 0.424 1.00 61.65 194 LEU A CA 1
ATOM 1149 C C . LEU A 1 196 ? -5.636 27.048 -1.037 1.00 59.62 194 LEU A C 1
ATOM 1150 O O . LEU A 1 196 ? -6.498 26.221 -1.347 1.00 72.70 194 LEU A O 1
ATOM 1155 N N . GLU A 1 197 ? -4.970 27.770 -1.934 1.00 60.91 195 GLU A N 1
ATOM 1156 C CA . GLU A 1 197 ? -5.214 27.589 -3.358 1.00 67.86 195 GLU A CA 1
ATOM 1157 C C . GLU A 1 197 ? -4.630 26.266 -3.836 1.00 70.95 195 GLU A C 1
ATOM 1158 O O . GLU A 1 197 ? -3.556 25.844 -3.398 1.00 62.64 195 GLU A O 1
ATOM 1164 N N . GLU A 1 198 ? -5.355 25.611 -4.745 1.00 80.30 196 GLU A N 1
ATOM 1165 C CA . GLU A 1 198 ? -4.983 24.296 -5.248 1.00 75.15 196 GLU A CA 1
ATOM 1166 C C . GLU A 1 198 ? -3.739 24.314 -6.128 1.00 70.28 196 GLU A C 1
ATOM 1167 O O . GLU A 1 198 ? -3.205 23.242 -6.428 1.00 79.96 196 GLU A O 1
ATOM 1173 N N . GLU A 1 199 ? -3.269 25.483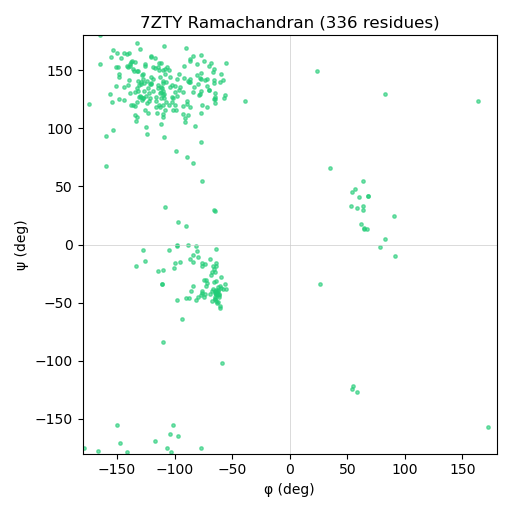 -6.557 1.00 67.18 197 GLU A N 1
ATOM 1174 C CA . GLU A 1 199 ? -2.142 25.578 -7.476 1.00 75.51 197 GLU A CA 1
ATOM 1175 C C . GLU A 1 199 ? -0.932 26.168 -6.764 1.00 63.74 197 GLU A C 1
ATOM 1176 O O . GLU A 1 199 ? -1.052 27.167 -6.046 1.00 50.39 197 GLU A O 1
ATOM 1182 N N . VAL A 1 200 ? 0.229 25.556 -6.978 1.00 68.11 198 VAL A N 1
ATOM 1183 C CA . VAL A 1 200 ? 1.484 25.984 -6.373 1.00 61.04 198 VAL A CA 1
ATOM 1184 C C . VAL A 1 200 ? 2.355 26.596 -7.460 1.00 56.26 198 VAL A C 1
ATOM 1185 O O . VAL A 1 200 ? 2.597 25.967 -8.498 1.00 66.78 198 VAL A O 1
ATOM 1189 N N . LYS A 1 201 ? 2.819 27.820 -7.226 1.00 61.34 199 LYS A N 1
ATOM 1190 C CA . LYS A 1 201 ? 3.700 28.503 -8.161 1.00 64.58 199 LYS A CA 1
ATOM 1191 C C . LYS A 1 201 ? 5.153 28.162 -7.858 1.00 56.53 199 LYS A C 1
ATOM 1192 O O . LYS A 1 201 ? 5.553 28.067 -6.694 1.00 59.14 199 LYS A O 1
ATOM 1198 N N . GLU A 1 202 ? 5.938 27.978 -8.916 1.00 61.01 200 GLU A N 1
ATOM 1199 C CA . GLU A 1 202 ? 7.335 27.582 -8.804 1.00 73.11 200 GLU A CA 1
ATOM 1200 C C . GLU A 1 202 ? 8.192 28.477 -9.683 1.00 68.32 200 GLU A C 1
ATOM 1201 O O . GLU A 1 202 ? 7.863 28.704 -10.852 1.00 66.73 200 GLU A O 1
ATOM 1207 N N . VAL A 1 203 ? 9.288 28.980 -9.120 1.00 58.38 201 VAL A N 1
ATOM 1208 C CA . VAL A 1 203 ? 10.263 29.789 -9.841 1.00 68.03 201 VAL A CA 1
ATOM 1209 C C . VAL A 1 203 ? 11.630 29.142 -9.670 1.00 57.74 201 VAL A C 1
ATOM 1210 O O . VAL A 1 203 ? 12.054 28.863 -8.542 1.00 55.06 201 VAL A O 1
ATOM 1214 N N . VAL A 1 204 ? 12.313 28.899 -10.786 1.00 58.62 202 VAL A N 1
ATOM 1215 C CA . VAL A 1 204 ? 13.623 28.256 -10.790 1.00 62.15 202 VAL A CA 1
ATOM 1216 C C . VAL A 1 204 ? 14.691 29.324 -10.973 1.00 61.60 202 VAL A C 1
ATOM 1217 O O . VAL A 1 204 ? 14.638 30.111 -11.926 1.00 60.63 202 VAL A O 1
ATOM 1221 N N . LEU A 1 205 ? 15.662 29.350 -10.064 1.00 58.10 203 LEU A N 1
ATOM 1222 C CA . LEU A 1 205 ? 16.729 30.336 -10.076 1.00 52.66 203 LEU A CA 1
ATOM 1223 C C . LEU A 1 205 ? 18.016 29.715 -10.617 1.00 51.07 203 LEU A C 1
ATOM 1224 O O . LEU A 1 205 ? 18.062 28.545 -11.004 1.00 49.94 203 LEU A O 1
ATOM 1229 N N . THR A 1 206 ? 19.079 30.519 -10.640 1.00 59.36 204 THR A N 1
ATOM 1230 C CA . THR A 1 206 ? 20.372 30.080 -11.148 1.00 53.24 204 THR A CA 1
ATOM 1231 C C . THR A 1 206 ? 21.311 29.583 -10.057 1.00 48.08 204 THR A C 1
ATOM 1232 O O . THR A 1 206 ? 22.316 28.940 -10.378 1.00 52.95 204 THR A O 1
ATOM 1236 N N . GLU A 1 207 ? 21.016 29.867 -8.790 1.00 49.72 205 GLU A N 1
ATOM 1237 C CA . GLU A 1 207 ? 21.833 29.413 -7.674 1.00 55.40 205 GLU A CA 1
ATOM 1238 C C . GLU A 1 207 ? 20.926 29.083 -6.496 1.00 54.25 205 GLU A C 1
ATOM 1239 O O . GLU A 1 207 ? 19.753 29.464 -6.463 1.00 56.77 205 GLU A O 1
ATOM 1245 N N . SER A 1 208 ? 21.486 28.359 -5.530 1.00 61.19 206 SER A N 1
ATOM 1246 C CA . SER A 1 208 ? 20.724 27.956 -4.355 1.00 60.79 206 SER A CA 1
ATOM 1247 C C . SER A 1 208 ? 20.338 29.169 -3.518 1.00 46.96 206 SER A C 1
ATOM 1248 O O . SER A 1 208 ? 21.117 30.113 -3.363 1.00 46.02 206 SER A O 1
ATOM 1251 N N . ILE A 1 209 ? 19.126 29.136 -2.977 1.00 40.32 207 ILE A N 1
ATOM 1252 C CA . ILE A 1 209 ? 18.621 30.226 -2.151 1.00 40.10 207 ILE A CA 1
ATOM 1253 C C . ILE A 1 209 ? 19.125 30.040 -0.727 1.00 40.76 207 ILE A C 1
ATOM 1254 O O . ILE A 1 209 ? 19.029 28.946 -0.158 1.00 48.66 207 ILE A O 1
ATOM 1259 N N . ARG A 1 210 ? 19.668 31.110 -0.145 1.00 46.74 208 ARG A N 1
ATOM 1260 C CA . ARG A 1 210 ? 20.180 31.066 1.217 1.00 48.54 208 ARG A CA 1
ATOM 1261 C C . ARG A 1 210 ? 19.414 31.949 2.190 1.00 41.01 208 ARG A C 1
ATOM 1262 O O . ARG A 1 210 ? 19.466 31.694 3.397 1.00 48.94 208 ARG A O 1
ATOM 1270 N N . SER A 1 211 ? 18.712 32.970 1.705 1.00 42.79 209 SER A N 1
ATOM 1271 C CA . SER A 1 211 ? 17.875 33.804 2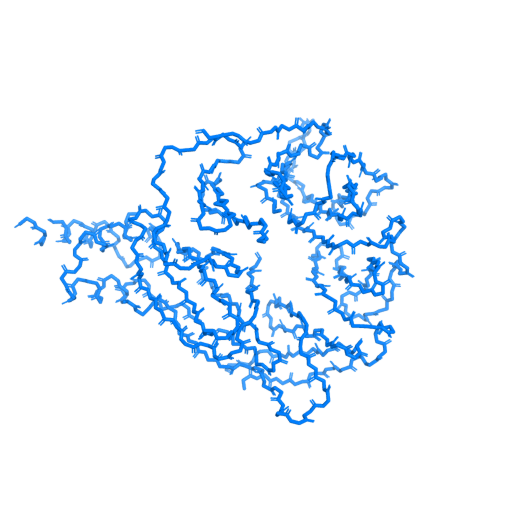.553 1.00 50.08 209 SER A CA 1
ATOM 1272 C C . SER A 1 211 ? 16.666 34.273 1.760 1.00 50.44 209 SER A C 1
ATOM 1273 O O . SER A 1 211 ? 16.727 34.433 0.537 1.00 52.51 209 SER A O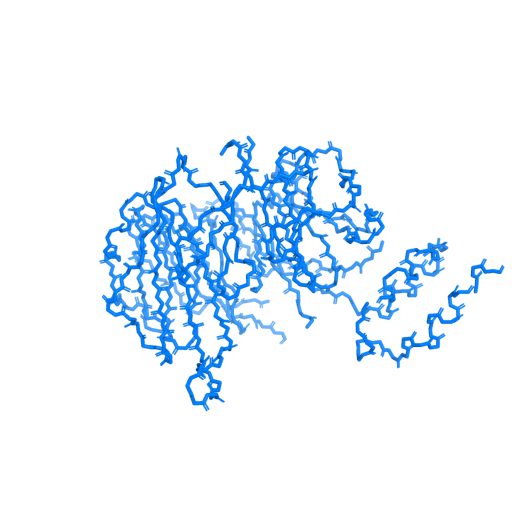 1
ATOM 1284 N N . THR A 1 213 ? 13.323 37.092 2.191 1.00 53.02 211 THR A N 1
ATOM 1285 C CA . THR A 1 213 ? 12.700 38.175 2.946 1.00 51.85 211 THR A CA 1
ATOM 1286 C C . THR A 1 213 ? 11.652 38.846 2.075 1.00 43.71 211 THR A C 1
ATOM 1287 O O . THR A 1 213 ? 11.967 39.317 0.979 1.00 41.53 211 THR A O 1
ATOM 1291 N N . TRP A 1 214 ? 10.414 38.886 2.560 1.00 45.18 212 TRP A N 1
ATOM 1292 C CA . TRP A 1 214 ? 9.322 39.496 1.812 1.00 51.00 212 TRP A CA 1
ATOM 1293 C C . TRP A 1 214 ? 9.475 41.013 1.795 1.00 48.00 212 TRP A C 1
ATOM 1294 O O . TRP A 1 214 ? 9.451 41.663 2.847 1.00 51.41 212 TRP A O 1
ATOM 1305 N N . ALA A 1 215 ? 9.636 41.577 0.598 1.00 52.73 213 ALA A N 1
ATOM 1306 C CA . ALA A 1 215 ? 9.690 43.028 0.461 1.00 52.53 213 ALA A CA 1
ATOM 1307 C C . ALA A 1 215 ? 8.309 43.650 0.616 1.00 58.13 213 ALA A C 1
ATOM 1308 O O . ALA A 1 215 ? 8.153 44.654 1.320 1.00 58.86 213 ALA A O 1
ATOM 1310 N N . CYS A 1 216 ? 7.304 43.069 -0.022 1.00 55.29 214 CYS A N 1
ATOM 1311 C CA . CYS A 1 216 ? 5.927 43.530 0.107 1.00 51.36 214 CYS A CA 1
ATOM 1312 C C . CYS A 1 216 ? 5.002 42.329 -0.073 1.00 53.59 214 CYS A C 1
ATOM 1313 O O . CYS A 1 216 ? 5.398 41.181 0.154 1.00 53.30 214 CYS A O 1
ATOM 1316 N N . ALA A 1 217 ? 3.767 42.593 -0.491 1.00 55.64 215 ALA A N 1
ATOM 1317 C CA . ALA A 1 217 ? 2.798 41.518 -0.646 1.00 49.41 215 ALA A CA 1
ATOM 1318 C C . ALA A 1 217 ? 3.034 40.696 -1.904 1.00 56.47 215 ALA A C 1
ATOM 1319 O O . ALA A 1 217 ? 2.547 39.562 -1.985 1.00 50.06 215 ALA A O 1
ATOM 1321 N N . THR A 1 218 ? 3.786 41.225 -2.875 1.00 55.43 216 THR A N 1
ATOM 1322 C CA . THR A 1 218 ? 3.962 40.549 -4.155 1.00 53.26 216 THR A CA 1
ATOM 1323 C C . THR A 1 218 ? 5.416 40.363 -4.574 1.00 51.11 216 THR A C 1
ATOM 1324 O O . THR A 1 218 ? 5.664 39.731 -5.608 1.00 54.76 216 THR A O 1
ATOM 1328 N N . ARG A 1 219 ? 6.378 40.887 -3.821 1.00 48.66 217 ARG A N 1
ATOM 1329 C CA . ARG A 1 219 ? 7.781 40.794 -4.198 1.00 51.70 217 ARG A CA 1
ATOM 1330 C C . ARG A 1 219 ? 8.605 40.253 -3.039 1.00 60.27 217 ARG A C 1
ATOM 1331 O O . ARG A 1 219 ? 8.404 40.641 -1.884 1.00 57.45 217 ARG A O 1
ATOM 1339 N N . LEU A 1 220 ? 9.538 39.361 -3.364 1.00 51.79 218 LEU A N 1
ATOM 1340 C CA . LEU A 1 220 ? 10.329 38.631 -2.384 1.00 52.22 218 LEU A CA 1
ATOM 1341 C C . LEU A 1 220 ? 11.804 38.769 -2.731 1.00 51.32 218 LEU A C 1
ATOM 1342 O O . LEU A 1 220 ? 12.205 38.493 -3.866 1.00 53.19 218 LEU A O 1
ATOM 1347 N N . VAL A 1 221 ? 12.604 39.199 -1.760 1.00 52.04 219 VAL A N 1
ATOM 1348 C CA . VAL A 1 221 ? 14.045 39.338 -1.945 1.00 51.07 219 VAL A CA 1
ATOM 1349 C C . VAL A 1 221 ? 14.704 38.013 -1.585 1.00 45.96 219 VAL A C 1
ATOM 1350 O O . VAL A 1 221 ? 14.572 37.531 -0.455 1.00 46.00 219 VAL A O 1
ATOM 1354 N N . CYS A 1 222 ? 15.412 37.422 -2.543 1.00 52.15 220 CYS A N 1
ATOM 1355 C CA . CYS A 1 222 ? 16.090 36.147 -2.354 1.00 63.46 220 CYS A CA 1
ATOM 1356 C C . CYS A 1 222 ? 17.598 36.353 -2.377 1.00 52.17 220 CYS A C 1
ATOM 1357 O O . CYS A 1 222 ? 18.123 37.070 -3.234 1.00 43.90 220 CYS A O 1
ATOM 1360 N N . GLY A 1 223 ? 18.293 35.719 -1.434 1.00 56.56 221 GLY A N 1
ATOM 1361 C CA . GLY A 1 223 ? 19.728 35.893 -1.320 1.00 57.32 221 GLY A CA 1
ATOM 1362 C C . GLY A 1 223 ? 20.530 34.627 -1.542 1.00 61.00 221 GLY A C 1
ATOM 1363 O O . GLY A 1 223 ? 20.323 33.624 -0.855 1.00 47.55 221 GLY A O 1
ATOM 1372 N N . ASN A 1 225 ? 24.703 33.081 -3.008 1.00 69.75 223 ASN A N 1
ATOM 1373 C CA . ASN A 1 225 ? 26.117 33.391 -2.833 1.00 62.68 223 ASN A CA 1
ATOM 1374 C C . ASN A 1 225 ? 26.532 34.577 -3.697 1.00 66.88 223 ASN A C 1
ATOM 1375 O O . ASN A 1 225 ? 27.221 35.489 -3.227 1.00 70.72 223 ASN A O 1
ATOM 1380 N N . SER A 1 226 ? 26.113 34.585 -4.966 1.00 56.40 224 SER A N 1
ATOM 1381 C CA . SER A 1 226 ? 26.582 35.615 -5.889 1.00 60.95 224 SER A CA 1
ATOM 1382 C C . SER A 1 226 ? 25.970 36.975 -5.587 1.00 63.95 224 SER A C 1
ATOM 1383 O O . SER A 1 226 ? 26.626 38.004 -5.788 1.00 81.98 224 SER A O 1
ATOM 1386 N N . GLY A 1 227 ? 24.728 37.006 -5.113 1.00 55.62 225 GLY A N 1
ATOM 1387 C CA . GLY A 1 227 ? 24.095 38.270 -4.788 1.00 54.85 225 GLY A CA 1
ATOM 1388 C C . GLY A 1 227 ? 22.629 38.082 -4.447 1.00 53.83 225 GLY A C 1
ATOM 1389 O O . GLY A 1 227 ? 22.201 36.999 -4.045 1.00 50.25 225 GLY A O 1
ATOM 1390 N N . PHE A 1 228 ? 21.873 39.164 -4.612 1.00 56.36 226 PHE A N 1
ATOM 1391 C CA . PHE A 1 228 ? 20.455 39.199 -4.294 1.00 53.92 226 PHE A CA 1
ATOM 1392 C C . PHE A 1 228 ? 19.631 39.392 -5.560 1.00 54.45 226 PHE A C 1
ATOM 1393 O O . PHE A 1 228 ? 20.098 39.979 -6.541 1.00 56.15 226 PHE A O 1
ATOM 1401 N N . VAL A 1 229 ? 18.393 38.896 -5.526 1.00 53.49 227 VAL A N 1
ATOM 1402 C CA . VAL A 1 229 ? 17.448 39.059 -6.623 1.00 49.11 227 VAL A CA 1
ATOM 1403 C C . VAL A 1 229 ? 16.074 39.383 -6.053 1.00 52.46 227 VAL A C 1
ATOM 1404 O O . VAL A 1 229 ? 15.765 39.084 -4.898 1.00 52.74 227 VAL A O 1
ATOM 1408 N N . VAL A 1 230 ? 15.246 40.007 -6.886 1.00 54.78 228 VAL A N 1
ATOM 1409 C CA . VAL A 1 230 ? 13.858 40.306 -6.556 1.00 60.76 228 VAL A CA 1
ATOM 1410 C C . VAL A 1 230 ? 12.970 39.405 -7.401 1.00 52.11 228 VAL A C 1
ATOM 1411 O O . VAL A 1 230 ? 13.148 39.317 -8.622 1.00 51.57 228 VAL A O 1
ATOM 1415 N N . VAL A 1 231 ? 12.026 38.729 -6.753 1.00 51.05 229 VAL A N 1
ATOM 1416 C CA . VAL A 1 231 ? 11.096 37.829 -7.422 1.00 61.74 229 VAL A CA 1
ATOM 1417 C C . VAL A 1 231 ? 9.691 38.388 -7.266 1.00 52.48 229 VAL A C 1
ATOM 1418 O O . VAL A 1 231 ? 9.256 38.682 -6.147 1.00 48.77 229 VAL A O 1
ATOM 1422 N N . ASP A 1 232 ? 8.987 38.539 -8.386 1.00 53.29 230 ASP A N 1
ATOM 1423 C CA . ASP A 1 232 ? 7.574 38.897 -8.376 1.00 62.82 230 ASP A CA 1
ATOM 1424 C C . ASP A 1 232 ? 6.769 37.602 -8.360 1.00 60.26 230 ASP A C 1
ATOM 1425 O O . ASP A 1 232 ? 6.673 36.911 -9.378 1.00 63.67 230 ASP A O 1
ATOM 1430 N N . VAL A 1 233 ? 6.193 37.273 -7.200 1.00 55.91 231 VAL A N 1
ATOM 1431 C CA . VAL A 1 233 ? 5.486 36.007 -7.046 1.00 64.71 231 VAL A CA 1
ATOM 1432 C C . VAL A 1 233 ? 4.245 35.935 -7.927 1.00 70.80 231 VAL A C 1
ATOM 1433 O O . VAL A 1 233 ? 3.794 34.833 -8.263 1.00 71.19 231 VAL A O 1
ATOM 1437 N N . GLU A 1 234 ? 3.677 37.079 -8.315 1.00 66.03 232 GLU A N 1
ATOM 1438 C CA . GLU A 1 234 ? 2.499 37.062 -9.174 1.00 65.67 232 GLU A CA 1
ATOM 1439 C C . GLU A 1 234 ? 2.860 36.764 -10.624 1.00 66.75 232 GLU A C 1
ATOM 1440 O O . GLU A 1 234 ? 2.174 35.977 -11.286 1.00 80.34 232 GLU A O 1
ATOM 1446 N N . THR A 1 235 ? 3.924 37.383 -11.137 1.00 66.32 233 THR A N 1
ATOM 1447 C CA . THR A 1 235 ? 4.298 37.237 -12.535 1.00 64.73 233 THR A CA 1
ATOM 1448 C C . THR A 1 235 ? 5.499 36.328 -12.755 1.00 64.69 233 THR A C 1
ATOM 1449 O O . THR A 1 235 ? 5.846 36.062 -13.911 1.00 62.65 233 THR A O 1
ATOM 1453 N N . GLY A 1 236 ? 6.140 35.852 -11.691 1.00 63.20 234 GLY A N 1
ATOM 1454 C CA . GLY A 1 236 ? 7.286 34.973 -11.832 1.00 58.80 234 GLY A CA 1
ATOM 1455 C C . GLY A 1 236 ? 8.491 35.586 -12.508 1.00 57.19 234 GLY A C 1
ATOM 1456 O O . GLY A 1 236 ? 9.264 34.865 -13.148 1.00 55.33 234 GLY A O 1
ATOM 1457 N N . THR A 1 237 ? 8.682 36.897 -12.382 1.00 66.72 235 THR A N 1
ATOM 1458 C CA . THR A 1 237 ? 9.790 37.578 -13.039 1.00 56.53 235 THR A CA 1
ATOM 1459 C C . THR A 1 237 ? 10.903 37.861 -12.037 1.00 57.54 235 THR A C 1
ATOM 1460 O O . THR A 1 237 ? 10.645 38.274 -10.906 1.00 59.49 235 THR A O 1
ATOM 1464 N N . VAL A 1 238 ? 12.142 37.628 -12.460 1.00 65.70 236 VAL A N 1
ATOM 1465 C CA . VAL A 1 238 ? 13.317 37.769 -11.609 1.00 57.94 236 VAL A CA 1
ATOM 1466 C C . VAL A 1 238 ? 14.121 38.976 -12.073 1.00 57.39 236 VAL A C 1
ATOM 1467 O O . VAL A 1 238 ? 14.279 39.204 -13.279 1.00 61.61 236 VAL A O 1
ATOM 1471 N N . GLU A 1 239 ? 14.629 39.747 -11.112 1.00 55.85 237 GLU A N 1
ATOM 1472 C CA . GLU A 1 239 ? 15.477 40.896 -11.386 1.00 60.47 237 GLU A CA 1
ATOM 1473 C C . GLU A 1 239 ? 16.722 40.824 -10.519 1.00 60.24 237 GLU A C 1
ATOM 1474 O O . GLU A 1 239 ? 16.644 40.499 -9.332 1.00 60.85 237 GLU A O 1
ATOM 1480 N N . ASP A 1 240 ? 17.868 41.124 -11.124 1.00 61.50 238 ASP A N 1
ATOM 1481 C CA . ASP A 1 240 ? 19.122 41.211 -10.391 1.00 56.72 238 ASP A CA 1
ATOM 1482 C C . ASP A 1 240 ? 19.201 42.534 -9.640 1.00 60.05 238 ASP A C 1
ATOM 1483 O O . ASP A 1 240 ? 18.742 43.570 -10.130 1.00 64.55 238 ASP A O 1
ATOM 1488 N N . ILE A 1 241 ? 19.787 42.495 -8.447 1.00 65.48 239 ILE A N 1
ATOM 1489 C CA . ILE A 1 241 ? 19.945 43.676 -7.606 1.00 66.21 239 ILE A CA 1
ATOM 1490 C C . ILE A 1 241 ? 21.364 44.202 -7.778 1.00 56.60 239 ILE A C 1
ATOM 1491 O O . ILE A 1 241 ? 22.338 43.492 -7.503 1.00 72.14 239 ILE A O 1
ATOM 1496 N N . LEU A 1 242 ? 21.479 45.447 -8.233 1.00 56.79 240 LEU A N 1
ATOM 1497 C CA . LEU A 1 242 ? 22.764 46.095 -8.441 1.00 60.96 240 LEU A CA 1
ATOM 1498 C C . LEU A 1 242 ? 22.794 47.417 -7.687 1.00 64.31 240 LEU A C 1
ATOM 1499 O O . LEU A 1 242 ? 21.755 48.021 -7.406 1.00 69.79 240 LEU A O 1
ATOM 1504 N N . GLY A 1 243 ? 24.003 47.862 -7.363 1.00 73.33 241 GLY A N 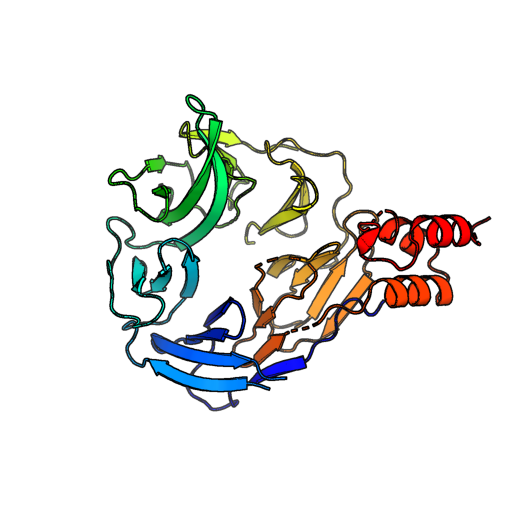1
ATOM 1505 C CA . GLY A 1 243 ? 24.188 49.106 -6.640 1.00 62.10 241 GLY A CA 1
ATOM 1506 C C . GLY A 1 243 ? 24.795 50.209 -7.486 1.00 64.94 241 GLY A C 1
ATOM 1507 O O . GLY A 1 243 ? 25.482 51.091 -6.971 1.00 82.19 241 GLY A O 1
ATOM 1516 N N . PRO A 1 274 ? 29.979 33.403 4.286 1.00 82.76 272 PRO A N 1
ATOM 1517 C CA . PRO A 1 274 ? 29.147 34.555 4.662 1.00 83.99 272 PRO A CA 1
ATOM 1518 C C . PRO A 1 274 ? 27.711 34.386 4.183 1.00 72.11 272 PRO A C 1
ATOM 1519 O O . PRO A 1 274 ? 27.466 34.097 3.011 1.00 76.20 272 PRO A O 1
ATOM 1523 N N . LYS A 1 275 ? 26.761 34.583 5.096 1.00 67.89 273 LYS A N 1
ATOM 1524 C CA . LYS A 1 275 ? 25.352 34.419 4.759 1.00 66.55 273 LYS A CA 1
ATOM 1525 C C . LYS A 1 275 ? 24.777 35.721 4.202 1.00 58.88 273 LYS A C 1
ATOM 1526 O O . LYS A 1 275 ? 25.105 36.804 4.694 1.00 60.28 273 LYS A O 1
ATOM 1532 N N . PRO A 1 276 ? 23.928 35.647 3.172 1.00 63.97 274 PRO A N 1
ATOM 1533 C CA . PRO A 1 276 ? 23.255 36.854 2.663 1.00 54.26 274 PRO A CA 1
ATOM 1534 C C . PRO A 1 276 ? 22.128 37.255 3.602 1.00 55.79 274 PRO A C 1
ATOM 1535 O O . PRO A 1 276 ? 21.196 36.482 3.830 1.00 48.65 274 PRO A O 1
ATOM 1539 N N . LEU A 1 277 ? 22.211 38.463 4.146 1.00 53.99 275 LEU A N 1
ATOM 1540 C CA . LEU A 1 277 ? 21.245 38.942 5.123 1.00 49.26 275 LEU A CA 1
ATOM 1541 C C . LEU A 1 277 ? 20.377 40.035 4.514 1.00 46.18 275 LEU A C 1
ATOM 1542 O O . LEU A 1 277 ? 20.864 40.882 3.759 1.00 48.37 275 LEU A O 1
ATOM 1547 N N . CYS A 1 278 ? 19.087 40.004 4.845 1.00 52.98 276 CYS A N 1
ATOM 1548 C CA . CYS A 1 278 ? 18.139 41.000 4.371 1.00 51.09 276 CYS A CA 1
ATOM 1549 C C . CYS A 1 278 ? 17.031 41.161 5.400 1.00 45.47 276 CYS A C 1
ATOM 1550 O O . CYS A 1 278 ? 16.527 40.173 5.940 1.00 51.05 276 CYS A O 1
ATOM 1553 N N . THR A 1 279 ? 16.661 42.412 5.667 1.00 48.60 277 THR A N 1
ATOM 1554 C CA . THR A 1 279 ? 15.578 42.726 6.586 1.00 53.30 277 THR A CA 1
ATOM 1555 C C . THR A 1 279 ? 14.790 43.907 6.038 1.00 54.50 277 THR A C 1
ATOM 1556 O O . THR A 1 279 ? 15.321 44.734 5.293 1.00 56.83 277 THR A O 1
ATOM 1560 N N . LYS A 1 280 ? 13.515 43.975 6.410 1.00 58.21 278 LYS A N 1
ATOM 1561 C CA . LYS A 1 280 ? 12.631 45.028 5.930 1.00 58.37 278 LYS A CA 1
ATOM 1562 C C . LYS A 1 280 ? 12.630 46.195 6.908 1.00 51.12 278 LYS A C 1
ATOM 1563 O O . LYS A 1 280 ? 12.466 46.001 8.117 1.00 60.26 278 LYS A O 1
ATOM 1569 N N . LEU A 1 281 ? 12.809 47.401 6.382 1.00 47.90 279 LEU A N 1
ATOM 1570 C CA . LEU A 1 281 ? 12.773 48.617 7.172 1.00 52.01 279 LEU A CA 1
ATOM 1571 C C . LEU A 1 281 ? 11.385 49.246 7.070 1.00 48.23 279 LEU A C 1
ATOM 1572 O O . LEU A 1 281 ? 10.418 48.611 6.638 1.00 49.51 279 LEU A O 1
ATOM 1577 N N . ALA A 1 282 ? 11.281 50.508 7.466 1.00 45.84 280 ALA A N 1
ATOM 1578 C CA . ALA A 1 282 ? 10.034 51.247 7.362 1.00 41.48 280 ALA A CA 1
ATOM 1579 C C . ALA A 1 282 ? 9.910 51.894 5.985 1.00 48.77 280 ALA A C 1
ATOM 1580 O O . ALA A 1 282 ? 10.900 52.106 5.279 1.00 54.37 280 ALA A O 1
ATOM 1582 N N . ASP A 1 283 ? 8.666 52.200 5.610 1.00 58.35 281 ASP A N 1
ATOM 1583 C CA . ASP A 1 283 ? 8.359 52.899 4.359 1.00 54.71 281 ASP A CA 1
ATOM 1584 C C . ASP A 1 283 ? 8.836 52.111 3.141 1.00 51.75 281 ASP A C 1
ATOM 1585 O O . ASP A 1 283 ? 9.363 52.675 2.180 1.00 55.86 281 ASP A O 1
ATOM 1590 N N . GLY A 1 284 ? 8.645 50.795 3.180 1.00 50.36 282 GLY A N 1
ATOM 1591 C CA . GLY A 1 284 ? 9.007 49.950 2.058 1.00 51.31 282 GLY A CA 1
ATOM 1592 C C . GLY A 1 284 ? 10.483 49.910 1.734 1.00 60.24 282 GLY A C 1
ATOM 1593 O O . GLY A 1 284 ? 10.848 49.780 0.562 1.00 61.77 282 GLY A O 1
ATOM 1594 N N . GLN A 1 285 ? 11.346 50.018 2.739 1.00 60.13 283 GLN A N 1
ATOM 1595 C CA . GLN A 1 285 ? 12.785 49.946 2.547 1.00 57.61 283 GLN A CA 1
ATOM 1596 C C . GLN A 1 285 ? 13.319 48.620 3.072 1.00 53.56 283 GLN A C 1
ATOM 1597 O O . GLN A 1 285 ? 12.742 48.013 3.978 1.00 49.17 283 GLN A O 1
ATOM 1603 N N . LEU A 1 286 ? 14.428 48.172 2.488 1.00 55.59 284 LEU A N 1
ATOM 1604 C CA . LEU A 1 286 ? 15.064 46.927 2.890 1.00 56.88 284 LEU A CA 1
ATOM 1605 C C . LEU A 1 286 ? 16.567 47.136 2.996 1.00 51.74 284 LEU A C 1
ATOM 1606 O O . LEU A 1 286 ? 17.150 47.950 2.275 1.00 45.87 284 LEU A O 1
ATOM 1611 N N . LEU A 1 287 ? 17.189 46.389 3.905 1.00 55.21 285 LEU A N 1
ATOM 1612 C CA . LEU A 1 287 ? 18.624 46.463 4.148 1.00 58.84 285 LEU A CA 1
ATOM 1613 C C . LEU A 1 287 ? 19.255 45.125 3.796 1.00 49.14 285 LEU A C 1
ATOM 1614 O O . LEU A 1 287 ? 18.862 44.088 4.341 1.00 47.33 285 LEU A O 1
ATOM 1619 N N . LEU A 1 288 ? 20.228 45.151 2.892 1.00 54.97 286 LEU A N 1
ATOM 1620 C CA . LEU A 1 288 ? 20.938 43.959 2.450 1.00 51.88 286 LEU A CA 1
ATOM 1621 C C . LEU A 1 288 ? 22.348 43.973 3.024 1.00 44.79 286 LEU A C 1
ATOM 1622 O O . LEU A 1 288 ? 22.991 45.025 3.077 1.00 54.64 286 LEU A O 1
ATOM 1627 N N . ALA A 1 289 ? 22.827 42.805 3.453 1.00 46.78 287 ALA A N 1
ATOM 1628 C CA . ALA A 1 289 ? 24.140 42.697 4.082 1.00 52.95 287 ALA A CA 1
ATOM 1629 C C . ALA A 1 289 ? 24.798 41.389 3.675 1.00 52.15 287 ALA A C 1
ATOM 1630 O O . ALA A 1 289 ? 24.220 40.315 3.869 1.00 48.22 287 ALA A O 1
ATOM 1632 N N . LYS A 1 290 ? 26.004 41.482 3.117 1.00 55.17 288 LYS A N 1
ATOM 1633 C CA . LYS A 1 290 ? 26.826 40.321 2.798 1.00 51.98 288 LYS A CA 1
ATOM 1634 C C . LYS A 1 290 ? 28.231 40.598 3.303 1.00 57.34 288 LYS A C 1
ATOM 1635 O O . LYS A 1 290 ? 28.850 41.590 2.904 1.00 55.88 288 LYS A O 1
ATOM 1641 N N . ASP A 1 291 ? 28.732 39.722 4.171 1.00 53.99 289 ASP A N 1
ATOM 1642 C CA . ASP A 1 291 ? 29.943 40.004 4.933 1.00 55.48 289 ASP A CA 1
ATOM 1643 C C . ASP A 1 291 ? 29.783 41.332 5.661 1.00 63.41 289 ASP A C 1
ATOM 1644 O O . ASP A 1 291 ? 28.808 41.526 6.396 1.00 55.48 289 ASP A O 1
ATOM 1649 N N . VAL A 1 292 ? 30.714 42.264 5.442 1.00 65.50 290 VAL A N 1
ATOM 1650 C CA . VAL A 1 292 ? 30.617 43.587 6.046 1.00 55.41 290 VAL A CA 1
ATOM 1651 C C . VAL A 1 292 ? 30.023 44.623 5.100 1.00 55.70 290 VAL A C 1
ATOM 1652 O O . VAL A 1 292 ? 29.860 45.785 5.497 1.00 65.60 290 VAL A O 1
ATOM 1656 N N . ASN A 1 293 ? 29.686 44.243 3.870 1.00 53.35 291 ASN A N 1
ATOM 1657 C CA . ASN A 1 293 ? 29.119 45.180 2.910 1.00 50.78 291 ASN A CA 1
ATOM 1658 C C . ASN A 1 293 ? 27.608 45.258 3.071 1.00 58.00 291 ASN A C 1
ATOM 1659 O O . ASN A 1 293 ? 26.945 44.249 3.329 1.00 52.68 291 ASN A O 1
ATOM 1664 N N . THR A 1 294 ? 27.068 46.464 2.909 1.00 54.10 292 THR A N 1
ATOM 1665 C CA . THR A 1 294 ? 25.643 46.701 3.088 1.00 44.96 292 THR A CA 1
ATOM 1666 C C . THR A 1 294 ? 25.103 47.551 1.947 1.00 49.06 292 THR A C 1
ATOM 1667 O O . THR A 1 294 ? 25.836 48.297 1.294 1.00 53.75 292 THR A O 1
ATOM 1671 N N . LEU A 1 295 ? 23.794 47.434 1.727 1.00 53.16 293 LEU A N 1
ATOM 1672 C CA . LEU A 1 295 ? 23.101 48.183 0.691 1.00 56.46 293 LEU A CA 1
ATOM 1673 C C . LEU A 1 295 ? 21.676 48.453 1.149 1.00 50.88 293 LEU A C 1
ATOM 1674 O O . LEU A 1 295 ? 21.074 47.642 1.857 1.00 44.83 293 LEU A O 1
ATOM 1679 N N . PHE A 1 296 ? 21.145 49.605 0.748 1.00 58.82 294 PHE A N 1
ATOM 1680 C CA . PHE A 1 296 ? 19.771 49.992 1.041 1.00 48.22 294 PHE A CA 1
ATOM 1681 C C . PHE A 1 296 ? 18.972 50.027 -0.254 1.00 57.60 294 PHE A C 1
ATOM 1682 O O . PHE A 1 296 ? 19.408 50.632 -1.240 1.00 62.79 294 PHE A O 1
ATOM 1690 N N . ILE A 1 297 ? 17.811 49.372 -0.253 1.00 52.97 295 ILE A N 1
ATOM 1691 C CA . ILE A 1 297 ? 16.936 49.302 -1.415 1.00 52.23 295 ILE A CA 1
ATOM 1692 C C . ILE A 1 297 ? 15.510 49.609 -0.974 1.00 61.71 295 ILE A C 1
ATOM 1693 O O . ILE A 1 297 ? 15.214 49.735 0.214 1.00 62.39 295 ILE A O 1
ATOM 1698 N N . ASP A 1 298 ? 14.621 49.723 -1.958 1.00 68.02 296 ASP A N 1
ATOM 1699 C CA . ASP A 1 298 ? 13.197 49.918 -1.725 1.00 61.23 296 ASP A CA 1
ATOM 1700 C C . ASP A 1 298 ? 12.443 48.629 -2.044 1.00 66.30 296 ASP A C 1
ATOM 1701 O O . ASP A 1 298 ? 13.037 47.594 -2.361 1.00 61.21 296 ASP A O 1
ATOM 1706 N N . ASP A 1 299 ? 11.111 48.699 -1.963 1.00 66.58 297 ASP A N 1
ATOM 1707 C CA . ASP A 1 299 ? 10.292 47.511 -2.179 1.00 66.26 297 ASP A CA 1
ATOM 1708 C C . ASP A 1 299 ? 10.379 46.992 -3.609 1.00 69.78 297 ASP A C 1
ATOM 1709 O O . ASP A 1 299 ? 10.083 45.815 -3.846 1.00 52.61 297 ASP A O 1
ATOM 1714 N N . THR A 1 300 ? 10.774 47.834 -4.563 1.00 70.68 298 THR A N 1
ATOM 1715 C CA . THR A 1 300 ? 10.962 47.399 -5.939 1.00 65.71 298 THR A CA 1
ATOM 1716 C C . THR A 1 300 ? 12.354 46.838 -6.198 1.00 61.81 298 THR A C 1
ATOM 1717 O O . THR A 1 300 ? 12.573 46.230 -7.252 1.00 69.34 298 THR A O 1
ATOM 1721 N N . GLY A 1 301 ? 13.292 47.025 -5.274 1.00 67.25 299 GLY A N 1
ATOM 1722 C CA . GLY A 1 301 ? 14.627 46.490 -5.439 1.00 62.41 299 GLY A CA 1
ATOM 1723 C C . GLY A 1 301 ? 15.606 47.406 -6.134 1.00 66.81 299 GLY A C 1
ATOM 1724 O O . GLY A 1 301 ? 16.575 46.920 -6.729 1.00 71.34 299 GLY A O 1
ATOM 1725 N N . LYS A 1 302 ? 15.386 48.716 -6.085 1.00 53.88 300 LYS A N 1
ATOM 1726 C CA . LYS A 1 302 ? 16.293 49.691 -6.673 1.00 55.18 300 LYS A CA 1
ATOM 1727 C C . LYS A 1 302 ? 17.175 50.289 -5.584 1.00 59.79 300 LYS A C 1
ATOM 1728 O O . LYS A 1 302 ? 16.694 50.623 -4.498 1.00 49.56 300 LYS A O 1
ATOM 1734 N N . ALA A 1 303 ? 18.464 50.425 -5.883 1.00 63.09 301 ALA A N 1
ATOM 1735 C CA . ALA A 1 303 ? 19.437 50.831 -4.879 1.00 58.31 301 ALA A CA 1
ATOM 1736 C C . ALA A 1 303 ? 19.192 52.260 -4.404 1.00 61.74 301 ALA A C 1
ATOM 1737 O O . ALA A 1 303 ? 18.675 53.107 -5.137 1.00 56.69 301 ALA A O 1
ATOM 1739 N N . LEU A 1 304 ? 19.580 52.519 -3.158 1.00 53.42 302 LEU A N 1
ATOM 1740 C CA . LEU A 1 304 ? 19.465 53.831 -2.536 1.00 56.20 302 LEU A CA 1
ATOM 1741 C C . LEU A 1 304 ? 20.850 54.409 -2.282 1.00 63.68 302 LEU A C 1
ATOM 1742 O O . LEU A 1 304 ? 21.787 53.676 -1.952 1.00 68.30 302 LEU A O 1
ATOM 1747 N N . GLU A 1 305 ? 20.973 55.726 -2.433 1.00 67.73 303 GLU A N 1
ATOM 1748 C CA . GLU A 1 305 ? 22.227 56.432 -2.168 1.00 70.88 303 GLU A CA 1
ATOM 1749 C C . GLU A 1 305 ? 22.395 56.579 -0.662 1.00 69.93 303 GLU A C 1
ATOM 1750 O O . GLU A 1 305 ? 21.988 57.574 -0.062 1.00 77.29 303 GLU A O 1
ATOM 1756 N N . LYS A 1 306 ? 23.004 55.575 -0.038 1.00 57.69 304 LYS A N 1
ATOM 1757 C CA . LYS A 1 306 ? 23.262 55.613 1.393 1.00 56.69 304 LYS A CA 1
ATOM 1758 C C . LYS A 1 306 ? 24.646 55.054 1.682 1.00 58.82 304 LYS A C 1
ATOM 1759 O O . LYS A 1 306 ? 25.185 54.248 0.919 1.00 67.05 304 LYS A O 1
ATOM 1765 N N . ARG A 1 307 ? 25.218 55.501 2.797 1.00 51.28 305 ARG A N 1
ATOM 1766 C CA . ARG A 1 307 ? 26.493 54.979 3.257 1.00 43.00 305 ARG A CA 1
ATOM 1767 C C . ARG A 1 307 ? 26.346 53.534 3.717 1.00 51.24 305 ARG A C 1
ATOM 1768 O O . ARG A 1 307 ? 25.263 53.080 4.098 1.00 63.31 305 ARG A O 1
ATOM 1776 N N . GLN A 1 308 ? 27.459 52.810 3.683 1.00 51.61 306 GLN A N 1
ATOM 1777 C CA . GLN A 1 308 ? 27.489 51.482 4.278 1.00 48.71 306 GLN A CA 1
ATOM 1778 C C . GLN A 1 308 ? 27.509 51.595 5.797 1.00 50.51 306 GLN A C 1
ATOM 1779 O O . GLN A 1 308 ? 28.155 52.484 6.360 1.00 54.79 306 GLN A O 1
ATOM 1785 N N . ILE A 1 309 ? 26.788 50.694 6.459 1.00 52.58 307 ILE A N 1
ATOM 1786 C CA . ILE A 1 309 ? 26.735 50.675 7.919 1.00 52.77 307 ILE A CA 1
ATOM 1787 C C . ILE A 1 309 ? 28.127 50.346 8.448 1.00 55.49 307 ILE A C 1
ATOM 1788 O O . ILE A 1 309 ? 28.694 49.299 8.099 1.00 54.90 307 ILE A O 1
ATOM 1793 N N . PRO A 1 310 ? 28.720 51.210 9.272 1.00 49.61 308 PRO A N 1
ATOM 1794 C CA . PRO A 1 310 ? 30.089 50.982 9.772 1.00 54.76 308 PRO A CA 1
ATOM 1795 C C . PRO A 1 310 ? 30.157 50.176 11.069 1.00 58.91 308 PRO A C 1
ATOM 1796 O O . PRO A 1 310 ? 30.386 50.693 12.164 1.00 73.01 308 PRO A O 1
ATOM 1800 N N . TRP A 1 311 ? 29.941 48.868 10.952 1.00 55.93 309 TRP A N 1
ATOM 1801 C CA . TRP A 1 311 ? 30.167 47.952 12.058 1.00 71.08 309 TRP A CA 1
ATOM 1802 C C . TRP A 1 311 ? 31.468 47.193 11.828 1.00 63.90 309 TRP A C 1
ATOM 1803 O O . TRP A 1 311 ? 31.819 46.874 10.688 1.00 54.45 309 TRP A O 1
ATOM 1814 N N . GLN A 1 312 ? 32.188 46.926 12.920 1.00 54.23 310 GLN A N 1
ATOM 1815 C CA . GLN A 1 312 ? 33.528 46.355 12.813 1.00 61.50 310 GLN A CA 1
ATOM 1816 C C . GLN A 1 312 ? 33.496 44.970 12.178 1.00 75.77 310 GLN A C 1
ATOM 1817 O O . GLN A 1 312 ? 34.246 44.689 11.236 1.00 79.64 310 GLN A O 1
ATOM 1823 N N . ALA A 1 313 ? 32.639 44.090 12.684 1.00 78.29 311 ALA A N 1
ATOM 1824 C CA . ALA A 1 313 ? 32.553 42.721 12.204 1.00 64.77 311 ALA A CA 1
ATOM 1825 C C . ALA A 1 313 ? 31.214 42.486 11.519 1.00 59.11 311 ALA A C 1
ATOM 1826 O O . ALA A 1 313 ? 30.227 43.179 11.780 1.00 55.21 311 ALA A O 1
ATOM 1828 N N . ALA A 1 314 ? 31.196 41.494 10.636 1.00 67.94 312 ALA A N 1
ATOM 1829 C CA . ALA A 1 314 ? 29.965 41.137 9.952 1.00 66.61 312 ALA A CA 1
ATOM 1830 C C . ALA A 1 314 ? 28.952 40.589 10.954 1.00 65.53 312 ALA A C 1
ATOM 1831 O O . ALA A 1 314 ? 29.319 39.823 11.854 1.00 53.64 312 ALA A O 1
ATOM 1833 N N . PRO A 1 315 ? 27.681 40.957 10.837 1.00 65.16 313 PRO A N 1
ATOM 1834 C CA . PRO A 1 315 ? 26.677 40.444 11.770 1.00 63.26 313 PRO A CA 1
ATOM 1835 C C . PRO A 1 315 ? 26.218 39.045 11.395 1.00 54.54 313 PRO A C 1
ATOM 1836 O O . PRO A 1 315 ? 26.139 38.679 10.220 1.00 54.57 313 PRO A O 1
ATOM 1840 N N . ASP A 1 316 ? 25.924 38.253 12.429 1.00 64.00 314 ASP A N 1
ATOM 1841 C CA . ASP A 1 316 ? 25.337 36.938 12.199 1.00 61.42 314 ASP A CA 1
ATOM 1842 C C . ASP A 1 316 ? 23.913 37.066 11.674 1.00 49.25 314 ASP A C 1
ATOM 1843 O O . ASP A 1 316 ? 23.516 36.346 10.750 1.00 49.87 314 ASP A O 1
ATOM 1848 N N . GLY A 1 317 ? 23.133 37.982 12.246 1.00 60.86 315 GLY A N 1
ATOM 1849 C CA . GLY A 1 317 ? 21.800 38.252 11.756 1.00 54.30 315 GLY A CA 1
ATOM 1850 C C . GLY A 1 317 ? 21.503 39.736 11.823 1.00 49.77 315 GLY A C 1
ATOM 1851 O O . GLY A 1 317 ? 22.200 40.506 12.489 1.00 48.12 315 GLY A O 1
ATOM 1852 N N . ILE A 1 318 ? 20.454 40.130 11.098 1.00 59.49 316 ILE A N 1
ATOM 1853 C CA . ILE A 1 318 ? 19.973 41.505 11.101 1.00 53.10 316 ILE A CA 1
ATOM 1854 C C . ILE A 1 318 ? 18.454 41.488 11.171 1.00 40.76 316 ILE A C 1
ATOM 1855 O O . ILE A 1 318 ? 17.800 40.503 10.823 1.00 49.70 316 ILE A O 1
ATOM 1860 N N . GLY A 1 319 ? 17.897 42.603 11.630 1.00 48.26 317 GLY A N 1
ATOM 1861 C CA . GLY A 1 319 ? 16.457 42.736 11.732 1.00 49.45 317 GLY A CA 1
ATOM 1862 C C . GLY A 1 319 ? 16.081 44.180 11.970 1.00 52.45 317 GLY A C 1
ATOM 1863 O O . GLY A 1 319 ? 16.933 45.072 12.013 1.00 41.95 317 GLY A O 1
ATOM 1864 N N . TYR A 1 320 ? 14.780 44.402 12.128 1.00 52.94 318 TYR A N 1
ATOM 1865 C CA . TYR A 1 320 ? 14.247 45.743 12.317 1.00 41.49 318 TYR A CA 1
ATOM 1866 C C . TYR A 1 320 ? 13.157 45.711 13.375 1.00 47.40 318 TYR A C 1
ATOM 1867 O O . TYR A 1 320 ? 12.254 44.871 13.318 1.00 58.46 318 TYR A O 1
ATOM 1876 N N . SER A 1 321 ? 13.258 46.615 14.346 1.00 57.50 319 SER A N 1
ATOM 1877 C CA . SER A 1 321 ? 12.211 46.834 15.344 1.00 51.62 319 SER A CA 1
ATOM 1878 C C . SER A 1 321 ? 12.029 48.345 15.437 1.00 49.13 319 SER A C 1
ATOM 1879 O O . SER A 1 321 ? 12.883 49.038 15.999 1.00 53.90 319 SER A O 1
ATOM 1882 N N . TYR A 1 322 ? 10.923 48.840 14.871 1.00 48.92 320 TYR A N 1
ATOM 1883 C CA . TYR A 1 322 ? 10.615 50.258 14.702 1.00 43.97 320 TYR A CA 1
ATOM 1884 C C . TYR A 1 322 ? 11.043 51.082 15.910 1.00 47.09 320 TYR A C 1
ATOM 1885 O O . TYR A 1 322 ? 10.620 50.801 17.039 1.00 51.41 320 TYR A O 1
ATOM 1894 N N . PRO A 1 323 ? 11.880 52.112 15.714 1.00 43.47 321 PRO A N 1
ATOM 1895 C CA . PRO A 1 323 ? 12.404 52.481 14.398 1.00 45.53 321 PRO A CA 1
ATOM 1896 C C . PRO A 1 323 ? 13.886 52.163 14.200 1.00 55.46 321 PRO A C 1
ATOM 1897 O O . PRO A 1 323 ? 14.552 52.891 13.468 1.00 42.97 321 PRO A O 1
ATOM 1901 N N . TYR A 1 324 ? 14.394 51.103 14.823 1.00 48.17 322 TYR A N 1
ATOM 1902 C CA . TYR A 1 324 ? 15.827 50.855 14.876 1.00 48.58 322 TYR A CA 1
ATOM 1903 C C . TYR A 1 324 ? 16.216 49.605 14.093 1.00 52.70 322 TYR A C 1
ATOM 1904 O O . TYR A 1 324 ? 15.443 48.649 13.981 1.00 47.44 322 TYR A O 1
ATOM 1913 N N . ILE A 1 325 ? 17.438 49.629 13.561 1.00 47.13 323 ILE A N 1
ATOM 1914 C CA . ILE A 1 325 ? 18.075 48.468 12.949 1.00 43.65 323 ILE A CA 1
ATOM 1915 C C . ILE A 1 325 ? 18.772 47.672 14.043 1.00 37.47 323 ILE A C 1
ATOM 1916 O O . ILE A 1 325 ? 19.385 48.245 14.953 1.00 44.00 323 ILE A O 1
ATOM 1921 N N . LEU A 1 326 ? 18.678 46.348 13.964 1.00 47.23 324 LEU A N 1
ATOM 1922 C CA . LEU A 1 326 ? 19.276 45.456 14.946 1.00 50.41 324 LEU A CA 1
ATOM 1923 C C . LEU A 1 326 ? 20.223 44.483 14.260 1.00 36.56 324 LEU A C 1
ATOM 1924 O O . LEU A 1 326 ? 19.893 43.911 13.217 1.00 42.47 324 LEU A O 1
ATOM 1929 N N . ALA A 1 327 ? 21.401 44.300 14.853 1.00 43.04 325 ALA A N 1
ATOM 1930 C CA . ALA A 1 327 ? 22.433 43.423 14.316 1.00 47.54 325 ALA A CA 1
ATOM 1931 C C . ALA A 1 327 ? 22.878 42.453 15.398 1.00 43.39 325 ALA A C 1
ATOM 1932 O O . ALA A 1 327 ? 23.273 42.874 16.490 1.00 35.05 325 ALA A O 1
ATOM 1934 N N . LEU A 1 328 ? 22.822 41.158 15.090 1.00 49.79 326 LEU A N 1
ATOM 1935 C CA . LEU A 1 328 ? 23.209 40.109 16.028 1.00 43.11 326 LEU A CA 1
ATOM 1936 C C . LEU A 1 328 ? 24.604 39.616 15.661 1.00 48.15 326 LEU A C 1
ATOM 1937 O O . LEU A 1 328 ? 24.808 39.054 14.581 1.00 59.79 326 LEU A O 1
ATOM 1942 N N . GLN A 1 329 ? 25.560 39.829 16.559 1.00 59.76 327 GLN A N 1
ATOM 1943 C CA . GLN A 1 329 ? 26.928 39.387 16.351 1.00 60.07 327 GLN A CA 1
ATOM 1944 C C . GLN A 1 329 ? 27.037 37.880 16.592 1.00 53.85 327 GLN A C 1
ATOM 1945 O O . GLN A 1 329 ? 26.137 37.274 17.180 1.00 54.25 327 GLN A O 1
ATOM 1951 N N . PRO A 1 330 ? 28.116 37.247 16.124 1.00 63.74 328 PRO A N 1
ATOM 1952 C CA . PRO A 1 330 ? 28.249 35.784 16.264 1.00 60.29 328 PRO A CA 1
ATOM 1953 C C . PRO A 1 330 ? 28.117 35.339 17.710 1.00 56.36 328 PRO A C 1
ATOM 1954 O O . PRO A 1 330 ? 28.367 36.125 18.637 1.00 63.89 328 PRO A O 1
ATOM 1958 N N . PRO A 1 331 ? 27.729 34.080 17.942 1.00 60.52 329 PRO A N 1
ATOM 1959 C CA . PRO A 1 331 ? 27.458 33.633 19.320 1.00 60.54 329 PRO A CA 1
ATOM 1960 C C . PRO A 1 331 ? 28.647 33.745 20.258 1.00 62.12 329 PRO A C 1
ATOM 1961 O O . PRO A 1 331 ? 28.448 33.893 21.471 1.00 63.71 329 PRO A O 1
ATOM 1965 N N . ALA A 1 332 ? 29.877 33.670 19.742 1.00 57.11 330 ALA A N 1
ATOM 1966 C CA . ALA A 1 332 ? 31.043 33.799 20.610 1.00 50.25 330 ALA A CA 1
ATOM 1967 C C . ALA A 1 332 ? 31.116 35.188 21.232 1.00 67.39 330 ALA A C 1
ATOM 1968 O O . ALA A 1 332 ? 31.454 35.332 22.413 1.00 71.81 330 ALA A O 1
ATOM 1970 N N . LYS A 1 333 ? 30.799 36.225 20.453 1.00 64.51 331 LYS A N 1
ATOM 1971 C CA . LYS A 1 333 ? 30.771 37.577 21.002 1.00 56.03 331 LYS A CA 1
ATOM 1972 C C . LYS A 1 333 ? 29.554 37.781 21.895 1.00 55.22 331 LYS A C 1
ATOM 1973 O O . LYS A 1 333 ? 29.662 38.373 22.976 1.00 50.70 331 LYS A O 1
ATOM 1979 N N . GLY A 1 334 ? 28.390 37.297 21.463 1.00 55.35 332 GLY A N 1
ATOM 1980 C CA . GLY A 1 334 ? 27.177 37.386 22.252 1.00 49.08 332 GLY A CA 1
ATOM 1981 C C . GLY A 1 334 ? 26.712 38.803 22.515 1.00 55.96 332 GLY A C 1
ATOM 1982 O O . GLY A 1 334 ? 26.505 39.189 23.669 1.00 46.55 332 GLY A O 1
ATOM 1983 N N . CYS A 1 335 ? 26.538 39.589 21.454 1.00 55.05 333 CYS A N 1
ATOM 1984 C CA . CYS A 1 335 ? 26.130 40.978 21.590 1.00 54.54 333 CYS A CA 1
ATOM 1985 C C . CYS A 1 335 ? 25.094 41.319 20.529 1.00 47.66 333 CYS A C 1
ATOM 1986 O O . CYS A 1 335 ? 25.023 40.689 19.472 1.00 41.31 333 CYS A O 1
ATOM 1989 N N . LEU A 1 336 ? 24.283 42.330 20.833 1.00 54.83 334 LEU A N 1
ATOM 1990 C CA . LEU A 1 336 ? 23.259 42.831 19.928 1.00 46.57 334 LEU A CA 1
ATOM 1991 C C . LEU A 1 336 ? 23.437 44.333 19.772 1.00 43.19 334 LEU A C 1
ATOM 1992 O O . LEU A 1 336 ? 23.478 45.062 20.769 1.00 45.91 334 LEU A O 1
ATOM 1997 N N . GLU A 1 337 ? 23.547 44.790 18.529 1.00 46.57 335 GLU A N 1
ATOM 1998 C CA . GLU A 1 337 ? 23.737 46.202 18.226 1.00 43.81 335 GLU A CA 1
ATOM 1999 C C . GLU A 1 337 ? 22.408 46.823 17.820 1.00 45.19 335 GLU A C 1
ATOM 2000 O O . GLU A 1 337 ? 21.689 46.270 16.983 1.00 45.01 335 GLU A O 1
ATOM 2006 N N . VAL A 1 338 ? 22.086 47.966 18.414 1.00 51.96 336 VAL A N 1
ATOM 2007 C CA . VAL A 1 338 ? 20.913 48.748 18.045 1.00 51.17 336 VAL A CA 1
ATOM 2008 C C . VAL A 1 338 ? 21.422 50.006 17.359 1.00 46.53 336 VAL A C 1
ATOM 2009 O O . VAL A 1 338 ? 22.060 50.854 17.995 1.00 48.19 336 VAL A O 1
ATOM 2013 N N . ARG A 1 339 ? 21.157 50.131 16.062 1.00 44.33 337 ARG A N 1
ATOM 2014 C CA . ARG A 1 339 ? 21.693 51.228 15.273 1.00 52.36 337 ARG A CA 1
ATOM 2015 C C . ARG A 1 339 ? 20.568 52.049 14.655 1.00 54.26 337 ARG A C 1
ATOM 2016 O O . ARG A 1 339 ? 19.425 51.597 14.537 1.00 45.04 337 ARG A O 1
ATOM 2024 N N . ASN A 1 340 ? 20.917 53.271 14.259 1.00 55.09 338 ASN A N 1
ATOM 2025 C CA . ASN A 1 340 ? 19.960 54.202 13.679 1.00 49.34 338 ASN A CA 1
ATOM 2026 C C . ASN A 1 340 ? 19.917 54.004 12.170 1.00 51.83 338 ASN A C 1
ATOM 2027 O O . ASN A 1 340 ? 20.965 54.088 11.519 1.00 46.05 338 ASN A O 1
ATOM 2032 N N . PRO A 1 341 ? 18.755 53.726 11.577 1.00 45.32 339 PRO A N 1
ATOM 2033 C CA . PRO A 1 341 ? 18.696 53.620 10.111 1.00 44.97 339 PRO A CA 1
ATOM 2034 C C . PRO A 1 341 ? 19.020 54.924 9.405 1.00 54.43 339 PRO A C 1
ATOM 2035 O O . PRO A 1 341 ? 19.297 54.909 8.200 1.00 52.59 339 PRO A O 1
ATOM 2039 N N . ASP A 1 342 ? 19.000 56.047 10.121 1.00 54.24 340 ASP A N 1
ATOM 2040 C CA . ASP A 1 342 ? 19.254 57.363 9.525 1.00 52.46 340 ASP A CA 1
ATOM 2041 C C . ASP A 1 342 ? 20.727 57.737 9.658 1.00 49.85 340 ASP A C 1
ATOM 2042 O O . ASP A 1 342 ? 21.435 57.871 8.657 1.00 48.60 340 ASP A O 1
ATOM 2047 N N . THR A 1 343 ? 21.198 57.905 10.895 1.00 50.09 341 THR A N 1
ATOM 2048 C CA . THR A 1 343 ? 22.568 58.346 11.132 1.00 47.00 341 THR A CA 1
ATOM 2049 C C . THR A 1 343 ? 23.574 57.204 11.106 1.00 48.12 341 THR A C 1
ATOM 2050 O O . THR A 1 343 ? 24.780 57.466 11.024 1.00 51.49 341 THR A O 1
ATOM 2054 N N . LEU A 1 344 ? 23.111 55.955 11.186 1.00 51.85 342 LEU A N 1
ATOM 2055 C CA . LEU A 1 344 ? 23.934 54.747 11.216 1.00 42.77 342 LEU A CA 1
ATOM 2056 C C . LEU A 1 344 ? 24.807 54.654 12.461 1.00 49.04 342 LEU A C 1
ATOM 2057 O O . LEU A 1 344 ? 25.730 53.831 12.500 1.00 54.67 342 LEU A O 1
ATOM 2062 N N . SER A 1 345 ? 24.535 55.459 13.483 1.00 45.51 343 SER A N 1
ATOM 2063 C CA . SER A 1 345 ? 25.316 55.423 14.709 1.00 66.43 343 SER A CA 1
ATOM 2064 C C . SER A 1 345 ? 24.869 54.269 15.600 1.00 59.71 343 SER A C 1
ATOM 2065 O O . SER A 1 345 ? 23.730 53.798 15.524 1.00 54.41 343 SER A O 1
ATOM 2068 N N . LEU A 1 346 ? 25.783 53.817 16.456 1.00 54.07 344 LEU A N 1
ATOM 2069 C CA . LEU A 1 346 ? 25.517 52.707 17.370 1.00 55.84 344 LEU A CA 1
ATOM 2070 C C . LEU A 1 346 ? 24.783 53.248 18.590 1.00 54.88 344 LEU A C 1
ATOM 2071 O O . LEU A 1 346 ? 25.391 53.839 19.485 1.00 52.74 344 LEU A O 1
ATOM 2076 N N . LEU A 1 347 ? 23.465 53.042 18.633 1.00 50.58 345 LEU A N 1
ATOM 2077 C CA . LEU A 1 347 ? 22.682 53.566 19.747 1.00 44.22 345 LEU A CA 1
ATOM 2078 C C . LEU A 1 347 ? 22.874 52.732 21.007 1.00 49.30 345 LEU A C 1
ATOM 2079 O O . LEU A 1 347 ? 23.006 53.282 22.106 1.00 50.20 345 LEU A O 1
ATOM 2084 N N . GLN A 1 348 ? 22.897 51.407 20.875 1.00 49.60 346 GLN A N 1
ATOM 2085 C CA . GLN A 1 348 ? 22.954 50.549 22.049 1.00 43.70 346 GLN A CA 1
ATOM 2086 C C . GLN A 1 348 ? 23.705 49.264 21.730 1.00 47.14 346 GLN A C 1
ATOM 2087 O O . GLN A 1 348 ? 23.738 48.809 20.584 1.00 50.07 346 GLN A O 1
ATOM 2093 N N . THR A 1 349 ? 24.313 48.693 22.769 1.00 42.14 347 THR A N 1
ATOM 2094 C CA . THR A 1 349 ? 24.929 47.374 22.721 1.00 53.02 347 THR A CA 1
ATOM 2095 C C . THR A 1 349 ? 24.426 46.569 23.910 1.00 52.83 347 THR A C 1
ATOM 2096 O O . THR A 1 349 ? 24.502 47.033 25.052 1.00 59.31 347 THR A O 1
ATOM 2100 N N . LEU A 1 350 ? 23.913 45.371 23.643 1.00 55.07 348 LEU A N 1
ATOM 2101 C CA . LEU A 1 350 ? 23.361 44.501 24.673 1.00 63.69 348 LEU A CA 1
ATOM 2102 C C . LEU A 1 350 ? 24.148 43.200 24.713 1.00 60.02 348 LEU A C 1
ATOM 2103 O O . LEU A 1 350 ? 24.395 42.587 23.670 1.00 56.14 348 LEU A O 1
ATOM 2108 N N . SER A 1 351 ? 24.537 42.782 25.916 1.00 57.34 349 SER A N 1
ATOM 2109 C CA . SER A 1 351 ? 25.309 41.559 26.111 1.00 55.94 349 SER A CA 1
ATOM 2110 C C . SER A 1 351 ? 24.349 40.395 26.329 1.00 56.34 349 SER A C 1
ATOM 2111 O O . SER A 1 351 ? 23.712 40.294 27.382 1.00 60.44 349 SER A O 1
ATOM 2114 N N . LEU A 1 352 ? 24.252 39.516 25.336 1.00 52.99 350 LEU A N 1
ATOM 2115 C CA . LEU A 1 352 ? 23.391 38.335 25.402 1.00 53.56 350 LEU A CA 1
ATOM 2116 C C . LEU A 1 352 ? 24.243 37.098 25.161 1.00 54.13 350 LEU A C 1
ATOM 2117 O O . LEU A 1 352 ? 24.493 36.730 23.999 1.00 54.40 350 LEU A O 1
ATOM 2122 N N . PRO A 1 353 ? 24.719 36.432 26.212 1.00 45.00 351 PRO A N 1
ATOM 2123 C CA . PRO A 1 353 ? 25.643 35.306 26.018 1.00 43.42 351 PRO A CA 1
ATOM 2124 C C . PRO A 1 353 ? 24.978 34.150 25.283 1.00 46.65 351 PRO A C 1
ATOM 2125 O O . PRO A 1 353 ? 23.885 33.705 25.643 1.00 49.34 351 PRO A O 1
ATOM 2129 N N . GLY A 1 354 ? 25.653 33.665 24.241 1.00 42.33 352 GLY A N 1
ATOM 2130 C CA . GLY A 1 354 ? 25.166 32.554 23.453 1.00 44.94 352 GLY A CA 1
ATOM 2131 C C . GLY A 1 354 ? 24.090 32.892 22.445 1.00 56.06 352 GLY A C 1
ATOM 2132 O O . GLY A 1 354 ? 23.658 31.997 21.708 1.00 65.54 352 GLY A O 1
ATOM 2133 N N . ALA A 1 355 ? 23.648 34.149 22.386 1.00 53.48 353 ALA A N 1
ATOM 2134 C CA . ALA A 1 355 ? 22.567 34.543 21.490 1.00 51.33 353 ALA A CA 1
ATOM 2135 C C . ALA A 1 355 ? 22.900 34.202 20.044 1.00 50.68 353 ALA A C 1
ATOM 2136 O O . ALA A 1 355 ? 23.943 34.605 19.523 1.00 61.82 353 ALA A O 1
ATOM 2138 N N . ALA A 1 356 ? 22.002 33.461 19.390 1.00 53.58 354 ALA A N 1
ATOM 2139 C CA . ALA A 1 356 ? 22.258 32.970 18.043 1.00 59.18 354 ALA A CA 1
ATOM 2140 C C . ALA A 1 356 ? 21.194 33.326 17.013 1.00 54.98 354 ALA A C 1
ATOM 2141 O O . ALA A 1 356 ? 21.466 33.191 15.815 1.00 57.44 354 ALA A O 1
ATOM 2143 N N . ALA A 1 357 ? 20.008 33.778 17.417 1.00 48.61 355 ALA A N 1
ATOM 2144 C CA . ALA A 1 357 ? 18.982 34.118 16.441 1.00 52.57 355 ALA A CA 1
ATOM 2145 C C . ALA A 1 357 ? 18.081 35.219 16.981 1.00 52.86 355 ALA A C 1
ATOM 2146 O O . ALA A 1 357 ? 17.911 35.371 18.194 1.00 51.08 355 ALA A O 1
ATOM 2148 N N . LEU A 1 358 ? 17.511 35.986 16.056 1.00 46.88 356 LEU A N 1
ATOM 2149 C CA . LEU A 1 358 ? 16.534 37.022 16.349 1.00 49.06 356 LEU A CA 1
ATOM 2150 C C . LEU A 1 358 ? 15.159 36.567 15.878 1.00 41.94 356 LEU A C 1
ATOM 2151 O O . LEU A 1 358 ? 15.038 35.800 14.919 1.00 35.44 356 LEU A O 1
ATOM 2156 N N . HIS A 1 359 ? 14.117 37.045 16.556 1.00 41.41 357 HIS A N 1
ATOM 2157 C CA . HIS A 1 359 ? 12.745 36.718 16.181 1.00 45.64 357 HIS A CA 1
ATOM 2158 C C . HIS A 1 359 ? 11.902 37.982 16.237 1.00 44.27 357 HIS A C 1
ATOM 2159 O O . HIS A 1 359 ? 11.784 38.605 17.296 1.00 47.77 357 HIS A O 1
ATOM 2166 N N . PHE A 1 360 ? 11.315 38.348 15.105 1.00 41.88 358 PHE A N 1
ATOM 2167 C CA . PHE A 1 360 ? 10.486 39.531 14.960 1.00 43.01 358 PHE A CA 1
ATOM 2168 C C . PHE A 1 360 ? 9.087 39.128 14.508 1.00 55.86 358 PHE A C 1
ATOM 2169 O O . PHE A 1 360 ? 8.883 38.007 14.025 1.00 62.60 358 PHE A O 1
ATOM 2177 N N . PRO A 1 361 ? 8.087 40.014 14.665 1.00 61.01 359 PRO A N 1
ATOM 2178 C CA . PRO A 1 361 ? 6.734 39.712 14.181 1.00 55.68 359 PRO A CA 1
ATOM 2179 C C . PRO A 1 361 ? 6.686 39.432 12.680 1.00 55.53 359 PRO A C 1
ATOM 2180 O O . PRO A 1 361 ? 7.103 40.282 11.894 1.00 60.40 359 PRO A O 1
ATOM 2184 N N . GLY A 1 371 ? 3.890 48.836 18.582 1.00 28.63 369 GLY A N 1
ATOM 2185 C CA . GLY A 1 371 ? 5.224 49.189 19.032 1.00 45.83 369 GLY A CA 1
ATOM 2186 C C . GLY A 1 371 ? 5.711 48.319 20.174 1.00 68.61 369 GLY A C 1
ATOM 2187 O O . GLY A 1 371 ? 6.104 48.820 21.227 1.00 56.86 369 GLY A O 1
ATOM 2188 N N . LYS A 1 372 ? 5.681 47.007 19.962 1.00 56.47 370 LYS A N 1
ATOM 2189 C CA . LYS A 1 372 ? 6.107 46.038 20.957 1.00 58.92 370 LYS A CA 1
ATOM 2190 C C . LYS A 1 372 ? 7.378 45.337 20.493 1.00 71.91 370 LYS A C 1
ATOM 2191 O O . LYS A 1 372 ? 7.673 45.257 19.297 1.00 71.18 370 LYS A O 1
ATOM 2197 N N . GLY A 1 373 ? 8.128 44.821 21.464 1.00 54.96 371 GLY A N 1
ATOM 2198 C CA . GLY A 1 373 ? 9.473 44.355 21.217 1.00 55.40 371 GLY A CA 1
ATOM 2199 C C . GLY A 1 373 ? 9.551 43.008 20.525 1.00 59.95 371 GLY A C 1
ATOM 2200 O O . GLY A 1 373 ? 8.555 42.405 20.123 1.00 74.22 371 GLY A O 1
ATOM 2201 N N . PHE A 1 374 ? 10.784 42.532 20.397 1.00 40.87 372 PHE A N 1
ATOM 2202 C CA . PHE A 1 374 ? 11.125 41.299 19.703 1.00 41.31 372 PHE A CA 1
ATOM 2203 C C . PHE A 1 374 ? 11.734 40.307 20.695 1.00 41.49 372 PHE A C 1
ATOM 2204 O O . PHE A 1 374 ? 11.703 40.513 21.911 1.00 39.72 372 PHE A O 1
ATOM 2212 N N . HIS A 1 375 ? 12.295 39.223 20.163 1.00 45.07 373 HIS A N 1
ATOM 2213 C CA . HIS A 1 375 ? 12.911 38.187 20.977 1.00 44.04 373 HIS A CA 1
ATOM 2214 C C . HIS A 1 375 ? 14.285 37.831 20.427 1.00 43.73 373 HIS A C 1
ATOM 2215 O O . HIS A 1 375 ? 14.538 37.923 19.223 1.00 39.60 373 HIS A O 1
ATOM 2222 N N . VAL A 1 376 ? 15.170 37.426 21.336 1.00 34.69 374 VAL A N 1
ATOM 2223 C CA . VAL A 1 376 ? 16.493 36.911 21.005 1.00 46.55 374 VAL A CA 1
ATOM 2224 C C . VAL A 1 376 ? 16.644 35.560 21.690 1.00 42.29 374 VAL A C 1
ATOM 2225 O O . VAL A 1 376 ? 16.336 35.427 22.880 1.00 41.62 374 VAL A O 1
ATOM 2229 N N . LEU A 1 377 ? 17.103 34.558 20.941 1.00 36.73 375 LEU A N 1
ATOM 2230 C CA . LEU A 1 377 ? 17.224 33.197 21.445 1.00 50.58 375 LEU A CA 1
ATOM 2231 C C . LEU A 1 377 ? 18.670 32.731 21.356 1.00 48.14 375 LEU A C 1
ATOM 2232 O O . LEU A 1 377 ? 19.363 33.015 20.373 1.00 51.37 375 LEU A O 1
ATOM 2237 N N . SER A 1 378 ? 19.120 32.035 22.390 1.00 57.47 376 SER A N 1
ATOM 2238 C CA . SER A 1 378 ? 20.356 31.275 22.358 1.00 56.00 376 SER A CA 1
ATOM 2239 C C . SER A 1 378 ? 20.001 29.791 22.227 1.00 52.89 376 SER A C 1
ATOM 2240 O O . SER A 1 378 ? 18.870 29.440 21.870 1.00 47.94 376 SER A O 1
ATOM 2243 N N . ASP A 1 379 ? 20.956 28.910 22.520 1.00 60.87 377 ASP A N 1
ATOM 2244 C CA . ASP A 1 379 ? 20.653 27.488 22.559 1.00 49.52 377 ASP A CA 1
ATOM 2245 C C . ASP A 1 379 ? 19.978 27.077 23.861 1.00 52.34 377 ASP A C 1
ATOM 2246 O O . ASP A 1 379 ? 19.478 25.951 23.953 1.00 50.74 377 ASP A O 1
ATOM 2251 N N . ARG A 1 380 ? 19.952 27.958 24.864 1.00 50.22 378 ARG A N 1
ATOM 2252 C CA . ARG A 1 380 ? 19.328 27.646 26.148 1.00 62.68 378 ARG A CA 1
ATOM 2253 C C . ARG A 1 380 ? 18.422 28.736 26.696 1.00 59.18 378 ARG A C 1
ATOM 2254 O O . ARG A 1 380 ? 17.619 28.434 27.584 1.00 54.02 378 ARG A O 1
ATOM 2262 N N . VAL A 1 381 ? 18.514 29.984 26.236 1.00 57.47 379 VAL A N 1
ATOM 2263 C CA . VAL A 1 381 ? 17.777 31.097 26.824 1.00 55.22 379 VAL A CA 1
ATOM 2264 C C . VAL A 1 381 ? 16.995 31.815 25.734 1.00 48.72 379 VAL A C 1
ATOM 2265 O O . VAL A 1 381 ? 17.505 32.036 24.630 1.00 47.91 379 VAL A O 1
ATOM 2269 N N . VAL A 1 382 ? 15.760 32.191 26.050 1.00 48.96 380 VAL A N 1
ATOM 2270 C CA . VAL A 1 382 ? 14.945 33.050 25.199 1.00 52.64 380 VAL A CA 1
ATOM 2271 C C . VAL A 1 382 ? 14.702 34.342 25.965 1.00 47.54 380 VAL A C 1
ATOM 2272 O O . VAL A 1 382 ? 14.018 34.343 26.996 1.00 44.54 380 VAL A O 1
ATOM 2276 N N . TRP A 1 383 ? 15.268 35.443 25.479 1.00 47.54 381 TRP A N 1
ATOM 2277 C CA . TRP A 1 383 ? 15.052 36.752 26.078 1.00 40.73 381 TRP A CA 1
ATOM 2278 C C . TRP A 1 383 ? 13.975 37.494 25.297 1.00 37.76 381 TRP A C 1
ATOM 2279 O O . TRP A 1 383 ? 13.908 37.397 24.068 1.00 41.35 381 TRP A O 1
ATOM 2290 N N . LYS A 1 384 ? 13.136 38.235 26.013 1.00 42.48 382 LYS A N 1
ATOM 2291 C CA . LYS A 1 384 ? 12.191 39.150 25.389 1.00 47.24 382 LYS A CA 1
ATOM 2292 C C . LYS A 1 384 ? 12.737 40.566 25.490 1.00 44.30 382 LYS A C 1
ATOM 2293 O O . LYS A 1 384 ? 13.091 41.025 26.581 1.00 44.02 382 LYS A O 1
ATOM 2307 N N . ASP A 1 386 ? 12.183 44.343 25.591 1.00 47.91 384 ASP A N 1
ATOM 2308 C CA . ASP A 1 386 ? 11.160 45.338 25.886 1.00 49.91 384 ASP A CA 1
ATOM 2309 C C . ASP A 1 386 ? 11.693 46.723 25.542 1.00 47.54 384 ASP A C 1
ATOM 2310 O O . ASP A 1 386 ? 12.716 47.154 26.086 1.00 46.65 384 ASP A O 1
ATOM 2315 N N . ALA A 1 387 ? 10.997 47.416 24.644 1.00 50.52 385 ALA A N 1
ATOM 2316 C CA . ALA A 1 387 ? 11.424 48.735 24.199 1.00 44.29 385 ALA A CA 1
ATOM 2317 C C . ALA A 1 387 ? 11.048 49.792 25.230 1.00 38.12 385 ALA A C 1
ATOM 2318 O O . ALA A 1 387 ? 9.895 49.866 25.666 1.00 48.92 385 ALA A O 1
ATOM 2320 N N . THR A 1 388 ? 12.027 50.602 25.622 1.00 47.55 386 THR A N 1
ATOM 2321 C CA . THR A 1 388 ? 11.763 51.732 26.501 1.00 53.53 386 THR A CA 1
ATOM 2322 C C . THR A 1 388 ? 10.906 52.763 25.775 1.00 47.87 386 THR A C 1
ATOM 2323 O O . THR A 1 388 ? 10.979 52.908 24.552 1.00 49.87 386 THR A O 1
ATOM 2327 N N . ASP A 1 389 ? 10.072 53.473 26.537 1.00 38.13 387 ASP A N 1
ATOM 2328 C CA . ASP A 1 389 ? 9.223 54.490 25.933 1.00 57.02 387 ASP A CA 1
ATOM 2329 C C . ASP A 1 389 ? 10.084 55.561 25.274 1.00 48.39 387 ASP A C 1
ATOM 2330 O O . ASP A 1 389 ? 11.127 55.958 25.802 1.00 49.45 387 ASP A O 1
ATOM 2335 N N . TYR A 1 390 ? 9.645 56.017 24.100 1.00 51.13 388 TYR A N 1
ATOM 2336 C CA . TYR A 1 390 ? 10.503 56.842 23.257 1.00 62.68 388 TYR A CA 1
ATOM 2337 C C . TYR A 1 390 ? 10.761 58.216 23.862 1.00 58.67 388 TYR A C 1
ATOM 2338 O O . TYR A 1 390 ? 11.795 58.830 23.572 1.00 53.91 388 TYR A O 1
ATOM 2347 N N . ASP A 1 391 ? 9.845 58.717 24.693 1.00 55.51 389 ASP A N 1
ATOM 2348 C CA . ASP A 1 391 ? 10.071 60.000 25.352 1.00 53.74 389 ASP A CA 1
ATOM 2349 C C . ASP A 1 391 ? 11.301 59.944 26.249 1.00 61.78 389 ASP A C 1
ATOM 2350 O O . ASP A 1 391 ? 12.137 60.856 26.235 1.00 65.96 389 ASP A O 1
ATOM 2355 N N . SER A 1 392 ? 11.430 58.874 27.037 1.00 51.94 390 SER A N 1
ATOM 2356 C CA . SER A 1 392 ? 12.606 58.721 27.887 1.00 47.42 390 SER A CA 1
ATOM 2357 C C . SER A 1 392 ? 13.871 58.530 27.062 1.00 54.18 390 SER A C 1
ATOM 2358 O O . SER A 1 392 ? 14.955 58.951 27.482 1.00 54.55 390 SER A O 1
ATOM 2361 N N . GLN A 1 393 ? 13.754 57.898 25.892 1.00 53.92 391 GLN A N 1
ATOM 2362 C CA . GLN A 1 393 ? 14.915 57.726 25.025 1.00 54.27 391 GLN A CA 1
ATOM 2363 C C . GLN A 1 393 ? 15.431 59.071 24.530 1.00 52.80 391 GLN A C 1
ATOM 2364 O O . GLN A 1 393 ? 16.637 59.343 24.575 1.00 48.77 391 GLN A O 1
ATOM 2370 N N . VAL A 1 394 ? 14.525 59.930 24.057 1.00 59.55 392 VAL A N 1
ATOM 2371 C CA . VAL A 1 394 ? 14.924 61.246 23.566 1.00 59.68 392 VAL A CA 1
ATOM 2372 C C . VAL A 1 394 ? 15.453 62.107 24.707 1.00 53.39 392 VAL A C 1
ATOM 2373 O O . VAL A 1 394 ? 16.417 62.865 24.536 1.00 47.38 392 VAL A O 1
ATOM 2377 N N . GLU A 1 395 ? 14.837 62.005 25.887 1.00 52.33 393 GLU A N 1
ATOM 2378 C CA . GLU A 1 395 ? 15.338 62.740 27.044 1.00 53.47 393 GLU A CA 1
ATOM 2379 C C . GLU A 1 395 ? 16.735 62.269 27.428 1.00 50.27 393 GLU A C 1
ATOM 2380 O O . GLU A 1 395 ? 17.592 63.078 27.803 1.00 62.26 393 GLU A O 1
ATOM 2386 N N . GLU A 1 396 ? 16.981 60.961 27.340 1.00 61.88 394 GLU A N 1
ATOM 2387 C CA . GLU A 1 396 ? 18.308 60.431 27.635 1.00 58.63 394 GLU A CA 1
ATOM 2388 C C . GLU A 1 396 ? 19.337 60.944 26.635 1.00 56.10 394 GLU A C 1
ATOM 2389 O O . GLU A 1 396 ? 20.452 61.320 27.017 1.00 56.83 394 GLU A O 1
ATOM 2395 N N . LEU A 1 397 ? 18.975 60.977 25.349 1.00 54.98 395 LEU A N 1
ATOM 2396 C CA . LEU A 1 397 ? 19.877 61.510 24.332 1.00 48.18 395 LEU A CA 1
ATOM 2397 C C . LEU A 1 397 ? 20.163 62.988 24.564 1.00 61.12 395 LEU A C 1
ATOM 2398 O O . LEU A 1 397 ? 21.307 63.435 24.421 1.00 55.85 395 LEU A O 1
ATOM 2403 N N . VAL A 1 398 ? 19.135 63.763 24.917 1.00 62.46 396 VAL A N 1
ATOM 2404 C CA . VAL A 1 398 ? 19.327 65.187 25.174 1.00 55.83 396 VAL A CA 1
ATOM 2405 C C . VAL A 1 398 ? 20.226 65.393 26.387 1.00 60.51 396 VAL A C 1
ATOM 2406 O O . VAL A 1 398 ? 21.112 66.256 26.382 1.00 56.63 396 VAL A O 1
ATOM 2410 N N . ARG A 1 399 ? 20.020 64.597 27.440 1.00 58.83 397 ARG A N 1
ATOM 2411 C CA . ARG A 1 399 ? 20.851 64.715 28.633 1.00 63.00 397 ARG A CA 1
ATOM 2412 C C . ARG A 1 399 ? 22.307 64.373 28.340 1.00 57.77 397 ARG A C 1
ATOM 2413 O O . ARG A 1 399 ? 23.215 64.941 28.957 1.00 53.18 397 ARG A O 1
ATOM 2421 N N . GLY A 1 400 ? 22.550 63.462 27.398 1.00 62.94 398 GLY A N 1
ATOM 2422 C CA . GLY A 1 400 ? 23.908 63.130 27.012 1.00 54.55 398 GLY A CA 1
ATOM 2423 C C . GLY A 1 400 ? 24.559 64.102 26.053 1.00 52.69 398 GLY A C 1
ATOM 2424 O O . GLY A 1 400 ? 25.748 63.955 25.757 1.00 60.31 398 GLY A O 1
ATOM 2425 N N . GLY A 1 401 ? 23.813 65.093 25.568 1.00 52.72 399 GLY A N 1
ATOM 2426 C CA . GLY A 1 401 ? 24.339 66.032 24.599 1.00 46.68 399 GLY A CA 1
ATOM 2427 C C . GLY A 1 401 ? 24.298 65.559 23.166 1.00 43.23 399 GLY A C 1
ATOM 2428 O O . GLY A 1 401 ? 24.812 66.257 22.284 1.00 35.58 399 GLY A O 1
ATOM 2429 N N . LYS A 1 402 ? 23.703 64.393 22.905 1.00 55.27 400 LYS A N 1
ATOM 2430 C CA . LYS A 1 402 ? 23.601 63.840 21.555 1.00 57.39 400 LYS A CA 1
ATOM 2431 C C . LYS A 1 402 ? 22.388 64.454 20.852 1.00 56.92 400 LYS A C 1
ATOM 2432 O O . LYS A 1 402 ? 21.372 63.806 20.595 1.00 64.89 400 LYS A O 1
ATOM 2438 N N . LEU A 1 403 ? 22.522 65.743 20.533 1.00 62.50 401 LEU A N 1
ATOM 2439 C CA . LEU A 1 403 ? 21.398 66.503 19.995 1.00 63.79 401 LEU A CA 1
ATOM 2440 C C . LEU A 1 403 ? 21.011 66.024 18.601 1.00 61.04 401 LEU A C 1
ATOM 2441 O O . LEU A 1 403 ? 19.827 65.795 18.322 1.00 56.37 401 LEU A O 1
ATOM 2446 N N . ASP A 1 404 ? 21.995 65.882 17.707 1.00 61.15 402 ASP A N 1
ATOM 2447 C CA . ASP A 1 404 ? 21.702 65.444 16.345 1.00 63.98 402 ASP A CA 1
ATOM 2448 C C . ASP A 1 404 ? 20.997 64.095 16.342 1.00 56.98 402 ASP A C 1
ATOM 2449 O O . ASP A 1 404 ? 20.088 63.861 15.536 1.00 51.46 402 ASP A O 1
ATOM 2454 N N . GLU A 1 405 ? 21.400 63.196 17.241 1.00 54.34 403 GLU A N 1
ATOM 2455 C CA . GLU A 1 405 ? 20.761 61.888 17.304 1.00 56.38 403 GLU A CA 1
ATOM 2456 C C . GLU A 1 405 ? 19.321 62.004 17.785 1.00 49.52 403 GLU A C 1
ATOM 2457 O O . GLU A 1 405 ? 18.432 61.319 17.267 1.00 46.52 403 GLU A O 1
ATOM 2463 N N . ALA A 1 406 ? 19.073 62.868 18.773 1.00 58.62 404 ALA A N 1
ATOM 2464 C CA . ALA A 1 406 ? 17.712 63.071 19.258 1.00 56.99 404 ALA A CA 1
ATOM 2465 C C . ALA A 1 406 ? 16.815 63.630 18.162 1.00 45.33 404 ALA A C 1
ATOM 2466 O O . ALA A 1 406 ? 15.646 63.243 18.046 1.00 47.33 404 ALA A O 1
ATOM 2468 N N . ILE A 1 407 ? 17.347 64.544 17.347 1.00 48.43 405 ILE A N 1
ATOM 2469 C CA . ILE A 1 407 ? 16.576 65.105 16.241 1.00 53.42 405 ILE A CA 1
ATOM 2470 C C . ILE A 1 407 ? 16.235 64.023 15.228 1.00 44.00 405 ILE A C 1
ATOM 2471 O O . ILE A 1 407 ? 15.105 63.951 14.726 1.00 44.56 405 ILE A O 1
ATOM 2476 N N . SER A 1 408 ? 17.204 63.163 14.913 1.00 47.31 406 SER A N 1
ATOM 2477 C CA . SER A 1 408 ? 16.965 62.096 13.949 1.00 50.87 406 SER A CA 1
ATOM 2478 C C . SER A 1 408 ? 15.931 61.107 14.476 1.00 55.89 406 SER A C 1
ATOM 2479 O O . SER A 1 408 ? 15.017 60.699 13.749 1.00 49.69 406 SER A O 1
ATOM 2482 N N . VAL A 1 409 ? 16.060 60.713 15.745 1.00 52.39 407 VAL A N 1
ATOM 2483 C CA . VAL A 1 409 ? 15.109 59.774 16.335 1.00 51.01 407 VAL A CA 1
ATOM 2484 C C . VAL A 1 409 ? 13.710 60.378 16.363 1.00 54.20 407 VAL A C 1
ATOM 2485 O O . VAL A 1 409 ? 12.723 59.710 16.033 1.00 51.21 407 VAL A O 1
ATOM 2489 N N . LEU A 1 410 ? 13.604 61.653 16.747 1.00 48.43 408 LEU A N 1
ATOM 2490 C CA . LEU A 1 410 ? 12.300 62.310 16.780 1.00 46.96 408 LEU A CA 1
ATOM 2491 C C . LEU A 1 410 ? 11.681 62.385 15.391 1.00 43.94 408 LEU A C 1
ATOM 2492 O O . LEU A 1 410 ? 10.472 62.179 15.231 1.00 42.84 408 LEU A O 1
ATOM 2497 N N . THR A 1 411 ? 12.494 62.673 14.372 1.00 46.78 409 THR A N 1
ATOM 2498 C CA . THR A 1 411 ? 11.971 62.780 13.012 1.00 36.96 409 THR A CA 1
ATOM 2499 C C . THR A 1 411 ? 11.428 61.443 12.520 1.00 53.23 409 THR A C 1
ATOM 2500 O O . THR A 1 411 ? 10.429 61.399 11.792 1.00 59.30 409 THR A O 1
ATOM 2512 N N . LEU A 1 413 ? 10.085 58.933 14.319 1.00 54.35 411 LEU A N 1
ATOM 2513 C CA . LEU A 1 413 ? 8.954 58.400 15.064 1.00 49.34 411 LEU A CA 1
ATOM 2514 C C . LEU A 1 413 ? 7.641 59.049 14.645 1.00 53.77 411 LEU A C 1
ATOM 2515 O O . LEU A 1 413 ? 7.595 60.214 14.241 1.00 57.29 411 LEU A O 1
ATOM 2520 N N . GLU A 1 414 ? 6.566 58.271 14.747 1.00 58.55 412 GLU A N 1
ATOM 2521 C CA . GLU A 1 414 ? 5.224 58.805 14.573 1.00 42.78 412 GLU A CA 1
ATOM 2522 C C . GLU A 1 414 ? 4.860 59.700 15.753 1.00 45.84 412 GLU A C 1
ATOM 2523 O O . GLU A 1 414 ? 5.378 59.545 16.862 1.00 48.82 412 GLU A O 1
ATOM 2529 N N . ASP A 1 415 ? 3.953 60.648 15.504 1.00 63.26 413 ASP A N 1
ATOM 2530 C CA . ASP A 1 415 ? 3.630 61.636 16.529 1.00 55.67 413 ASP A CA 1
ATOM 2531 C C . ASP A 1 415 ? 2.812 61.032 17.666 1.00 54.69 413 ASP A C 1
ATOM 2532 O O . ASP A 1 415 ? 2.919 61.488 18.810 1.00 58.77 413 ASP A O 1
ATOM 2537 N N . ALA A 1 416 ? 1.999 60.012 17.380 1.00 50.08 414 ALA A N 1
ATOM 2538 C CA . ALA A 1 416 ? 1.178 59.397 18.418 1.00 44.47 414 ALA A CA 1
ATOM 2539 C C . ALA A 1 416 ? 2.009 58.669 19.466 1.00 52.17 414 ALA A C 1
ATOM 2540 O O . ALA A 1 416 ? 1.504 58.399 20.561 1.00 48.40 414 ALA A O 1
ATOM 2542 N N . LEU A 1 417 ? 3.265 58.346 19.158 1.00 54.52 415 LEU A N 1
ATOM 2543 C CA . LEU A 1 417 ? 4.131 57.646 20.097 1.00 51.17 415 LEU A CA 1
ATOM 2544 C C . LEU A 1 417 ? 4.821 58.580 21.082 1.00 38.74 415 LEU A C 1
ATOM 2545 O O . LEU A 1 417 ? 5.450 58.097 22.030 1.00 38.42 415 LEU A O 1
ATOM 2550 N N . LEU A 1 418 ? 4.723 59.891 20.884 1.00 40.54 416 LEU A N 1
ATOM 2551 C CA . LEU A 1 418 ? 5.355 60.871 21.753 1.00 49.90 416 LEU A CA 1
ATOM 2552 C C . LEU A 1 418 ? 4.293 61.754 22.393 1.00 39.31 416 LEU A C 1
ATOM 2553 O O . LEU A 1 418 ? 3.207 61.945 21.837 1.00 42.04 416 LEU A O 1
ATOM 2558 N N . LYS A 1 419 ? 4.614 62.283 23.577 1.00 39.30 417 LYS A N 1
ATOM 2559 C CA . LYS A 1 419 ? 3.688 63.188 24.251 1.00 62.12 417 LYS A CA 1
ATOM 2560 C C . LYS A 1 419 ? 3.426 64.430 23.410 1.00 51.19 417 LYS A C 1
ATOM 2561 O O . LYS A 1 419 ? 2.281 64.884 23.300 1.00 54.67 417 LYS A O 1
ATOM 2567 N N . ASN A 1 420 ? 4.472 64.990 22.801 1.00 56.35 418 ASN A N 1
ATOM 2568 C CA . ASN A 1 420 ? 4.298 66.094 21.854 1.00 58.54 418 ASN A CA 1
ATOM 2569 C C . ASN A 1 420 ? 5.566 66.147 20.996 1.00 55.12 418 ASN A C 1
ATOM 2570 O O . ASN A 1 420 ? 6.553 66.783 21.369 1.00 52.13 418 ASN A O 1
ATOM 2575 N N . LYS A 1 421 ? 5.517 65.467 19.848 1.00 53.98 419 LYS A N 1
ATOM 2576 C CA . LYS A 1 421 ? 6.684 65.393 18.974 1.00 44.96 419 LYS A CA 1
ATOM 2577 C C . LYS A 1 421 ? 7.064 66.764 18.429 1.00 53.06 419 LYS A C 1
ATOM 2578 O O . LYS A 1 421 ? 8.251 67.103 18.353 1.00 57.00 419 LYS A O 1
ATOM 2584 N N . THR A 1 422 ? 6.069 67.569 18.053 1.00 53.06 420 THR A N 1
ATOM 2585 C CA . THR A 1 422 ? 6.342 68.861 17.431 1.00 62.43 420 THR A CA 1
ATOM 2586 C C . THR A 1 422 ? 7.140 69.767 18.362 1.00 61.44 420 THR A C 1
ATOM 2587 O O . THR A 1 422 ? 8.209 70.269 17.997 1.00 58.92 420 THR A O 1
ATOM 2591 N N . GLU A 1 423 ? 6.635 69.982 19.579 1.00 65.21 421 GLU A N 1
ATOM 2592 C CA . GLU A 1 423 ? 7.279 70.926 20.487 1.00 59.05 421 GLU A CA 1
ATOM 2593 C C . GLU A 1 423 ? 8.588 70.374 21.036 1.00 56.12 421 GLU A C 1
ATOM 2594 O O . GLU A 1 423 ? 9.542 71.130 21.251 1.00 59.52 421 GLU A O 1
ATOM 2600 N N . THR A 1 424 ? 8.651 69.064 21.281 1.00 59.81 422 THR A N 1
ATOM 2601 C CA . THR A 1 424 ? 9.914 68.456 21.685 1.00 60.29 422 THR A CA 1
ATOM 2602 C C . THR A 1 424 ? 10.971 68.631 20.603 1.00 65.28 422 THR A C 1
ATOM 2603 O O . THR A 1 424 ? 12.123 68.969 20.899 1.00 62.44 422 THR A O 1
ATOM 2607 N N . LEU A 1 425 ? 10.592 68.423 19.340 1.00 56.00 423 LEU A N 1
ATOM 2608 C CA . LEU A 1 425 ? 11.546 68.557 18.244 1.00 52.51 423 LEU A CA 1
ATOM 2609 C C . LEU A 1 425 ? 12.037 69.994 18.116 1.00 65.99 423 LEU A C 1
ATOM 2610 O O . LEU A 1 425 ? 13.243 70.242 18.001 1.00 58.97 423 LEU A O 1
ATOM 2615 N N . ARG A 1 426 ? 11.111 70.957 18.139 1.00 55.97 424 ARG A N 1
ATOM 2616 C CA . ARG A 1 426 ? 11.502 72.363 18.086 1.00 69.20 424 ARG A CA 1
ATOM 2617 C C . ARG A 1 426 ? 12.375 72.740 19.279 1.00 65.00 424 ARG A C 1
ATOM 2618 O O . ARG A 1 426 ? 13.302 73.547 19.147 1.00 63.24 424 ARG A O 1
ATOM 2626 N N . GLU A 1 427 ? 12.103 72.161 20.452 1.00 64.26 425 GLU A N 1
ATOM 2627 C CA . GLU A 1 427 ? 12.933 72.441 21.620 1.00 55.61 425 GLU A CA 1
ATOM 2628 C C . GLU A 1 427 ? 14.357 71.946 21.415 1.00 67.38 425 GLU A C 1
ATOM 2629 O O . GLU A 1 427 ? 15.323 72.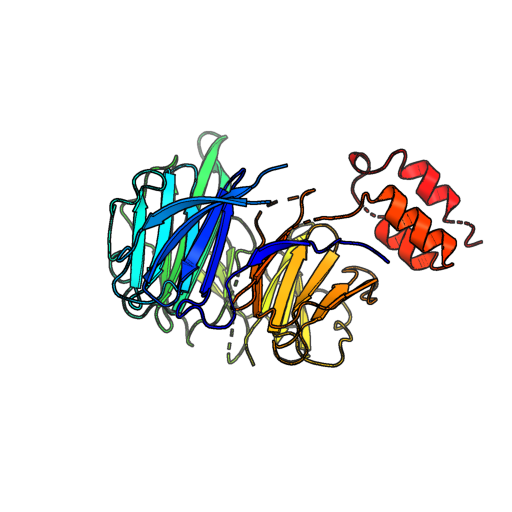673 21.676 1.00 69.16 425 GLU A O 1
ATOM 2635 N N . VAL A 1 428 ? 14.506 70.701 20.959 1.00 68.22 426 VAL A N 1
ATOM 2636 C CA . VAL A 1 428 ? 15.837 70.134 20.768 1.00 64.43 426 VAL A CA 1
ATOM 2637 C C . VAL A 1 428 ? 16.605 70.924 19.718 1.00 59.24 426 VAL A C 1
ATOM 2638 O O . VAL A 1 428 ? 17.821 71.123 19.834 1.00 57.42 426 VAL A O 1
ATOM 2642 N N . LYS A 1 429 ? 15.909 71.400 18.683 1.00 58.21 427 LYS A N 1
ATOM 2643 C CA . LYS A 1 429 ? 16.575 72.194 17.658 1.00 66.91 427 LYS A CA 1
ATOM 2644 C C . LYS A 1 429 ? 17.067 73.522 18.220 1.00 72.93 427 LYS A C 1
ATOM 2645 O O . LYS A 1 429 ? 18.109 74.034 17.793 1.00 70.40 427 LYS A O 1
ATOM 2659 N N . GLN A 1 431 ? 17.941 73.920 21.323 1.00 61.85 429 GLN A N 1
ATOM 2660 C CA . GLN A 1 431 ? 19.075 73.569 22.167 1.00 57.57 429 GLN A CA 1
ATOM 2661 C C . GLN A 1 431 ? 20.341 73.412 21.333 1.00 68.63 429 GLN A C 1
ATOM 2662 O O . GLN A 1 431 ? 21.441 73.742 21.794 1.00 73.35 429 GLN A O 1
ATOM 2668 N N . LYS A 1 432 ? 20.199 72.919 20.100 1.00 68.98 430 LYS A N 1
ATOM 2669 C CA . LYS A 1 432 ? 21.339 72.788 19.198 1.00 65.14 430 LYS A CA 1
ATOM 2670 C C . LYS A 1 432 ? 21.948 74.149 18.884 1.00 67.52 430 LYS A C 1
ATOM 2671 O O . LYS A 1 432 ? 23.166 74.337 18.984 1.00 82.31 430 LYS A O 1
ATOM 2677 N N . ALA A 1 433 ? 21.112 75.110 18.507 1.00 66.79 431 ALA A N 1
ATOM 2678 C CA . ALA A 1 433 ? 21.569 76.460 18.201 1.00 63.73 431 ALA A CA 1
ATOM 2679 C C . ALA A 1 433 ? 21.852 77.243 19.478 1.00 53.18 431 ALA A C 1
ATOM 2680 O O . ALA A 1 433 ? 22.997 77.341 19.918 1.00 58.80 431 ALA A O 1
#

Secondary structure (DSSP, 8-state):
---B---EEEE--TT-S--EEEEEEETTEEEEEETTS-EEEEEE---EEEEEEETTSSSS-EEEEEEETTTTEEEEEETTEEEEEETTT--EEESSPTT-TTEEEEEEEEEEEE-TTT--EEEEEEEEEEETTEEEEEEEETTEE-S--EEEE-SS-----B-SSSEEEE-----EEEETTTTEEEE------EEEE-STTEEEEEETTEEEEEETT--B---PPP--SS--SEEEEETTEEEEE--TTT-EEEEE-TTT--EEEEEE-TT--EEE------EEE-SSEEE--BPPHHHHHHHHHHTT-HHHHHHHH---GGGSS-HHHHHHHH----

B-factor: mean 58.05, std 11.83, range [27.04, 117.75]

Sequence (338 aa):
LSAFTARPIIELKPRDKSRIECILAYGDRVLVGLNTGSLRVYRVNDPTDLLREIERFSPRAIEQLAIIKEANTLVSLSNYCVSLHDLHTFEPIASPLPRTKNASGFAVTSNIVKDPATGIPEIISRLAVSVKRRLLLWSWHESELEEEVKEVVLTESIRSTWACATRLVCGNSGFVVVDVETGTVEDILGPKPLCTKLADGQLLLAKDVNTLFIDDTGKALEKRQIPWQAAPDGIGYSYPYILALQPPAKGCLEVRNPDTLSLLQTLSLPGAAALHFPGKGFHVLSDRVVWKDATDYDSQVEELVRGGKLDEAISVLTLEDALLKNKTETLREVKQKA

InterPro domains:
  IPR000547 Clathrin, heavy chain/VPS, 7-fold repeat [PS50236] (761-924)
  IPR001180 Citron homology (CNH) domain [PF00780] (102-353)
  IPR001180 Citron homology (CNH) domain [PS50219] (18-363)
  IPR019452 Vacuolar sorting protein 39/Transforming growth factor beta receptor-associated domain 1 [PF10366] (641-747)
  IPR032914 Vam6/VPS39/TRAP1 family [PTHR12894] (3-907)
  IPR036322 WD40-repeat-containing domain superfamily [SSF50978] (13-264)

Radius of gyration: 20.83 Å; Cα contacts (8 Å, |Δi|>4): 801; chains: 1; bounding box: 48×64×47 Å

Solvent-accessible surface area: 17413 Å² total

Nearest PDB structures (foldseek):
  7zty-assembly1_A  TM=1.002E+00  e=5.306E-64  Thermochaetoides thermophila
  5grs-assembly1_A  TM=4.348E-01  e=5.415E-06  Schizosaccharomyces pombe 972h-
  6rxz-assembly1_UM  TM=2.713E-01  e=6.324E-06  Thermochaetoides thermophila
  2j04-assembly2_C  TM=4.555E-01  e=3.133E-03  Saccharomyces cerevisiae
  8ffz-assembly1_F  TM=3.384E-01  e=1.600E-03  Saccharomyces cerevisiae S288C

Foldseek 3Di:
DCFWDKDFQFFFDPPPPWWFQDWDDDPQWIWTWIQQRKIWIWGPPCNIDTDDIRGPLDNGTWHDWDDDVQLQWIWTQPPQAIWIARNPPSHTPGVGDPPRHNWPDKDKDWDWDADPPPGDTWIKIWIWIFHFQKIKIWMATSSRTDPDIDMAGHDGGFQDEQLDPFWDWTFVVGIWIAGRVVGDIGGADLCGWAKEAAPPQKMWIFHWQFIFIAGSVRHTDPDDRQDDDGGFLYWYQQPHWIWGHHALVQQKIFTAGPPPSDTLDIDHGHQFRDWADPVAWTWTDGRTTIIIGGDQVQVVLVVCVVVVVLVVSLSNLVPDQVSDPGSVVSNVVSVCVD